Protein AF-A0AB39X9E1-F1 (afdb_monomer)

Foldseek 3Di:
DVVVVVCPVVVVVVVVVCQVQAACVVVQVCVVLDPPQWDWDWDGDHVAKGFIWIWHQDPLRFIATAGRWIKGWDPVCVVVQKTWMKIFGDPPGQKGWIKIWIWGFADQVLFADDDPPGTNRDIWTAWMWIKMKHWPQSCCVRSVPPDVWDKTAMKMKGWPTFTGRRQNPFAQGPWTWIKIKGAQIWTADPNDIDGFGIWMWTWIADPRRWIWIWTQLPTQFSKTKTWTWGTHPSDTDIKIKIWTDGDPNGDPVVNVVSVVQAAADPVRIGIDID

InterPro domains:
  IPR022792 Type II secretion system protein GspN [PF01203] (39-273)

pLDDT: mean 86.11, std 13.16, range [41.84, 98.44]

Organism: NCBI:txid3237706

Solvent-accessible surface area (backbone atoms only — not comparable to full-atom values): 14213 Å² total; per-residue (Å²): 127,71,68,68,70,71,48,62,64,52,55,59,50,50,51,50,49,50,62,76,60,26,51,28,73,60,58,56,71,47,46,84,79,45,64,79,63,45,47,72,47,68,75,50,53,32,65,44,41,34,30,23,34,41,37,34,48,42,97,74,74,22,61,49,68,40,62,63,30,32,39,39,41,45,67,69,38,46,78,72,62,26,49,38,40,38,40,36,35,45,84,89,40,62,46,26,38,40,38,40,41,32,30,32,75,42,57,79,90,62,25,59,83,71,53,102,84,51,84,58,82,33,63,17,35,70,35,34,30,34,40,39,34,36,42,43,44,54,42,38,62,48,50,57,55,96,64,96,61,58,52,41,34,39,33,38,37,39,33,76,38,29,22,26,76,46,63,61,78,40,42,67,21,75,39,37,38,32,36,40,37,36,36,73,22,29,37,53,54,96,92,39,81,42,67,54,51,58,46,56,34,44,35,32,41,43,98,84,19,22,37,33,39,34,32,60,77,78,38,28,42,28,38,31,36,49,32,38,41,39,53,26,93,91,55,69,42,72,41,42,35,37,32,36,34,61,40,96,71,34,45,65,77,57,48,58,54,54,60,75,74,41,69,57,49,100,86,58,32,28,61,50,76,85

Radius of gyration: 23.64 Å; Cα contacts (8 Å, |Δi|>4): 626; chains: 1; bounding box: 61×40×82 Å

Structure (mmCIF, N/CA/C/O backbone):
data_AF-A0AB39X9E1-F1
#
_entry.id   AF-A0AB39X9E1-F1
#
loop_
_atom_site.group_PDB
_atom_site.id
_atom_site.type_symbol
_atom_site.label_atom_id
_atom_site.label_alt_id
_atom_site.label_comp_id
_atom_site.label_asym_id
_atom_site.label_entity_id
_atom_site.label_seq_id
_atom_site.pdbx_PDB_ins_code
_atom_site.Cartn_x
_atom_site.Cartn_y
_atom_site.Cartn_z
_atom_site.occupancy
_atom_site.B_iso_or_equiv
_atom_site.auth_seq_id
_atom_site.auth_comp_id
_atom_site.auth_asym_id
_atom_site.auth_atom_id
_atom_site.pdbx_PDB_model_num
ATOM 1 N N . MET A 1 1 ? 35.383 6.688 -52.758 1.00 53.94 1 MET A N 1
ATOM 2 C CA . MET A 1 1 ? 34.733 7.496 -51.692 1.00 53.94 1 MET A CA 1
ATOM 3 C C . MET A 1 1 ? 33.191 7.487 -51.689 1.00 53.94 1 MET A C 1
ATOM 5 O O . MET A 1 1 ? 32.620 8.126 -50.818 1.00 53.94 1 MET A O 1
ATOM 9 N N . LYS A 1 2 ? 32.477 6.762 -52.575 1.00 53.03 2 LYS A N 1
ATOM 10 C CA . LYS A 1 2 ? 30.992 6.687 -52.537 1.00 53.03 2 LYS A CA 1
ATOM 11 C C . LYS A 1 2 ? 30.427 5.568 -51.640 1.00 53.03 2 LYS A C 1
ATOM 13 O O . LYS A 1 2 ? 29.310 5.696 -51.160 1.00 53.03 2 LYS A O 1
ATOM 18 N N . LEU A 1 3 ? 31.212 4.524 -51.357 1.00 54.59 3 LEU A N 1
ATOM 19 C CA . LEU A 1 3 ? 30.809 3.399 -50.495 1.00 54.59 3 LEU A CA 1
ATOM 20 C C . LEU A 1 3 ? 30.736 3.768 -49.001 1.00 54.59 3 LEU A C 1
ATOM 22 O O . LEU A 1 3 ? 29.847 3.298 -48.306 1.00 54.59 3 LEU A O 1
ATOM 26 N N . PHE A 1 4 ? 31.592 4.681 -48.524 1.00 55.59 4 PHE A N 1
ATOM 27 C CA . PHE A 1 4 ? 31.624 5.086 -47.108 1.00 55.59 4 PHE A CA 1
ATOM 28 C C . PHE A 1 4 ? 30.372 5.881 -46.686 1.00 55.59 4 PHE A C 1
ATOM 30 O O . PHE A 1 4 ? 29.890 5.754 -45.566 1.00 55.59 4 PHE A O 1
ATOM 37 N N . LYS A 1 5 ? 29.780 6.648 -47.614 1.00 59.38 5 LYS A N 1
ATOM 38 C CA . LYS A 1 5 ? 28.546 7.421 -47.383 1.00 59.38 5 LYS A CA 1
ATOM 39 C C . LYS A 1 5 ? 27.292 6.533 -47.336 1.00 59.38 5 LYS A C 1
ATOM 41 O O . LYS A 1 5 ? 26.302 6.913 -46.724 1.00 59.38 5 LYS A O 1
ATOM 46 N N . LEU A 1 6 ? 27.352 5.345 -47.947 1.00 59.41 6 LEU A N 1
ATOM 47 C CA . LEU A 1 6 ? 26.258 4.371 -47.973 1.00 59.41 6 LEU A CA 1
ATOM 48 C C . LEU A 1 6 ? 26.175 3.543 -46.682 1.00 59.41 6 LEU A C 1
ATOM 50 O O . LEU A 1 6 ? 25.196 2.845 -46.495 1.00 59.41 6 LEU A O 1
ATOM 54 N N . TRP A 1 7 ? 27.172 3.582 -45.795 1.00 69.00 7 TRP A N 1
ATOM 55 C CA . TRP A 1 7 ? 27.164 2.801 -44.546 1.00 69.00 7 TRP A CA 1
ATOM 56 C C . TRP A 1 7 ? 26.842 3.641 -43.309 1.00 69.00 7 TRP A C 1
ATOM 58 O O . TRP A 1 7 ? 26.577 3.100 -42.240 1.00 69.00 7 TRP A O 1
ATOM 68 N N . TRP A 1 8 ? 26.798 4.967 -43.443 1.00 78.81 8 TRP A N 1
ATOM 69 C CA . TRP A 1 8 ? 26.619 5.855 -42.296 1.00 78.81 8 TRP A CA 1
ATOM 70 C C . TRP A 1 8 ? 25.209 5.811 -41.690 1.00 78.81 8 TRP A C 1
ATOM 72 O O . TRP A 1 8 ? 25.052 6.137 -40.522 1.00 78.81 8 TRP A O 1
ATOM 82 N N . TRP A 1 9 ? 24.203 5.344 -42.441 1.00 83.88 9 TRP A N 1
ATOM 83 C CA . TRP A 1 9 ? 22.849 5.089 -41.926 1.00 83.88 9 TRP A CA 1
ATOM 84 C C . TRP A 1 9 ? 22.717 3.732 -41.215 1.00 83.88 9 TRP A C 1
ATOM 86 O O . TRP A 1 9 ? 21.797 3.551 -40.422 1.00 83.88 9 TRP A O 1
ATOM 96 N N . LEU A 1 10 ? 23.646 2.792 -41.441 1.00 86.31 10 LEU A N 1
ATOM 97 C CA . LEU A 1 10 ? 23.627 1.487 -40.774 1.00 86.31 10 LEU A CA 1
ATOM 98 C C . LEU A 1 10 ? 23.988 1.604 -39.294 1.00 86.31 10 LEU A C 1
ATOM 100 O O . LEU A 1 10 ? 23.474 0.843 -38.488 1.00 86.31 10 LEU A O 1
ATOM 104 N N . LEU A 1 11 ? 24.834 2.568 -38.925 1.00 87.06 11 LEU A N 1
ATOM 105 C CA . LEU A 1 11 ? 25.222 2.803 -37.536 1.00 87.06 11 LEU A CA 1
ATOM 106 C C . LEU A 1 11 ? 24.058 3.301 -36.652 1.00 87.06 11 LEU A C 1
ATOM 108 O O . LEU A 1 11 ? 23.799 2.661 -35.635 1.00 87.06 11 LEU A O 1
ATOM 112 N N . PRO A 1 12 ? 23.304 4.364 -37.004 1.00 86.19 12 PRO A N 1
ATOM 113 C CA . PRO A 1 12 ? 22.126 4.757 -36.235 1.00 86.19 12 PRO A CA 1
ATOM 114 C C . PRO A 1 12 ? 21.037 3.682 -36.279 1.00 86.19 12 PRO A C 1
ATOM 116 O O . PRO A 1 12 ? 20.407 3.436 -35.258 1.00 86.19 12 PRO A O 1
ATOM 119 N N . LEU A 1 13 ? 20.856 2.980 -37.405 1.00 88.44 13 LEU A N 1
ATOM 120 C CA . LEU A 1 13 ? 19.927 1.849 -37.471 1.00 88.44 13 LEU A CA 1
ATOM 121 C C . LEU A 1 13 ? 20.329 0.723 -36.508 1.00 88.44 13 LEU A C 1
ATOM 123 O O . LEU A 1 13 ? 19.484 0.199 -35.789 1.00 88.44 13 LEU A O 1
ATOM 127 N N . TYR A 1 14 ? 21.614 0.374 -36.463 1.00 87.88 14 TYR A N 1
ATOM 128 C CA . TYR A 1 14 ? 22.149 -0.622 -35.540 1.00 87.88 14 TYR A CA 1
ATOM 129 C C . TYR A 1 14 ? 21.947 -0.202 -34.083 1.00 87.88 14 TYR A C 1
ATOM 131 O O . TYR A 1 14 ? 21.507 -1.018 -33.281 1.00 87.88 14 TYR A O 1
ATOM 139 N N . LEU A 1 15 ? 22.200 1.066 -33.741 1.00 86.50 15 LEU A N 1
ATOM 140 C CA . LEU A 1 15 ? 21.963 1.590 -32.393 1.00 86.50 15 LEU A CA 1
ATOM 141 C C . LEU A 1 15 ? 20.478 1.566 -32.017 1.00 86.50 15 LEU A C 1
ATOM 143 O O . LEU A 1 15 ? 20.147 1.182 -30.899 1.00 86.50 15 LEU A O 1
ATOM 147 N N . ILE A 1 16 ? 19.586 1.918 -32.947 1.00 85.44 16 ILE A N 1
ATOM 148 C CA . ILE A 1 16 ? 18.135 1.840 -32.739 1.00 85.44 16 ILE A CA 1
ATOM 149 C C . ILE A 1 16 ? 17.713 0.394 -32.490 1.00 85.44 16 ILE A C 1
ATOM 151 O O . ILE A 1 16 ? 16.972 0.141 -31.546 1.00 85.44 16 ILE A O 1
ATOM 155 N N . ILE A 1 17 ? 18.196 -0.558 -33.294 1.00 85.62 17 ILE A N 1
ATOM 156 C CA . ILE A 1 17 ? 17.888 -1.981 -33.110 1.00 85.62 17 ILE A CA 1
ATOM 157 C C . ILE A 1 17 ? 18.434 -2.465 -31.769 1.00 85.62 17 ILE A C 1
ATOM 159 O O . ILE A 1 17 ? 17.690 -3.066 -31.007 1.00 85.62 17 ILE A O 1
ATOM 163 N N . LEU A 1 18 ? 19.691 -2.155 -31.447 1.00 85.94 18 LEU A N 1
ATOM 164 C CA . LEU A 1 18 ? 20.328 -2.551 -30.192 1.00 85.94 18 LEU A CA 1
ATOM 165 C C . LEU A 1 18 ? 19.564 -2.022 -28.977 1.00 85.94 18 LEU A C 1
ATOM 167 O O . LEU A 1 18 ? 19.363 -2.766 -28.020 1.00 85.94 18 LEU A O 1
ATOM 171 N N . LEU A 1 19 ? 19.113 -0.767 -29.028 1.00 84.38 19 LEU A N 1
ATOM 172 C CA . LEU A 1 19 ? 18.311 -0.160 -27.973 1.00 84.38 19 LEU A CA 1
ATOM 173 C C . LEU A 1 19 ? 16.912 -0.789 -27.916 1.00 84.38 19 LEU A C 1
ATOM 175 O O . LEU A 1 19 ? 16.459 -1.178 -26.845 1.00 84.38 19 LEU A O 1
ATOM 179 N N . ALA A 1 20 ? 16.245 -0.973 -29.057 1.00 82.50 20 ALA A N 1
ATOM 180 C CA . ALA A 1 20 ? 14.917 -1.585 -29.139 1.00 82.50 20 ALA A CA 1
ATOM 181 C C . ALA A 1 20 ? 14.905 -3.051 -28.672 1.00 82.50 20 ALA A C 1
ATOM 183 O O . ALA A 1 20 ? 13.931 -3.506 -28.074 1.00 82.50 20 ALA A O 1
ATOM 184 N N . THR A 1 21 ? 15.996 -3.785 -28.892 1.00 82.50 21 THR A N 1
ATOM 185 C CA . THR A 1 21 ? 16.172 -5.177 -28.456 1.00 82.50 21 THR A CA 1
ATOM 186 C C . THR A 1 21 ? 17.075 -5.297 -27.233 1.00 82.50 21 THR A C 1
ATOM 188 O O . THR A 1 21 ? 17.627 -6.373 -26.994 1.00 82.50 21 THR A O 1
ATOM 191 N N . ALA A 1 22 ? 17.264 -4.212 -26.475 1.00 84.44 22 ALA A N 1
ATOM 192 C CA . ALA A 1 22 ? 18.088 -4.228 -25.274 1.00 84.44 22 ALA A CA 1
ATOM 193 C C . ALA A 1 22 ? 17.621 -5.383 -24.366 1.00 84.44 22 ALA A C 1
ATOM 195 O O . ALA A 1 22 ? 16.425 -5.470 -24.083 1.00 84.44 22 ALA A O 1
ATOM 196 N N . PRO A 1 23 ? 18.490 -6.327 -23.962 1.00 84.88 23 P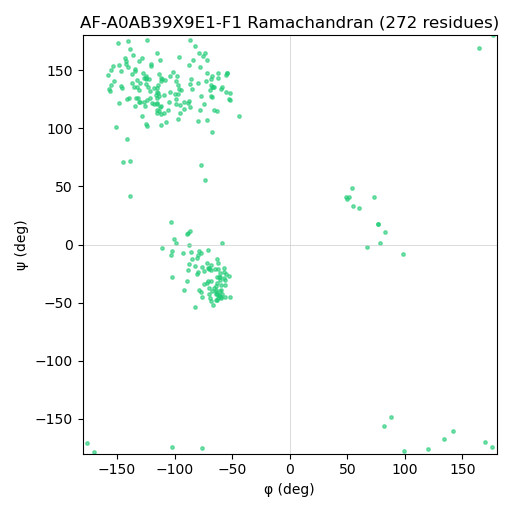RO A N 1
ATOM 197 C CA . PRO A 1 23 ? 18.045 -7.499 -23.206 1.00 84.88 23 PRO A CA 1
ATOM 198 C C . PRO A 1 23 ? 17.650 -7.143 -21.765 1.00 84.88 23 PRO A C 1
ATOM 200 O O . PRO A 1 23 ? 18.306 -6.308 -21.144 1.00 84.88 23 PRO A O 1
ATOM 203 N N . ALA A 1 24 ? 16.668 -7.849 -21.185 1.00 82.62 24 ALA A N 1
ATOM 204 C CA . ALA A 1 24 ? 16.202 -7.615 -19.806 1.00 82.62 24 ALA A CA 1
ATOM 205 C C . ALA A 1 24 ? 17.314 -7.689 -18.747 1.00 82.62 24 ALA A C 1
ATOM 207 O O . ALA A 1 24 ? 17.223 -7.046 -17.709 1.00 82.62 24 ALA A O 1
ATOM 208 N N . ARG A 1 25 ? 18.399 -8.430 -19.018 1.00 80.12 25 ARG A N 1
ATOM 209 C CA . ARG A 1 25 ? 19.565 -8.530 -18.122 1.00 80.12 25 ARG A CA 1
ATOM 210 C C . ARG A 1 25 ? 20.200 -7.177 -17.795 1.00 80.12 25 ARG A C 1
ATOM 212 O O . ARG A 1 25 ? 20.926 -7.082 -16.824 1.00 80.12 25 ARG A O 1
ATOM 219 N N . TRP A 1 26 ? 19.970 -6.140 -18.599 1.00 81.12 26 TRP A N 1
ATOM 220 C CA . TRP A 1 26 ? 20.482 -4.803 -18.295 1.00 81.12 26 TRP A CA 1
ATOM 221 C C . TRP A 1 26 ? 19.777 -4.166 -17.092 1.00 81.12 26 TRP A C 1
ATOM 223 O O . TRP A 1 26 ? 20.373 -3.312 -16.447 1.00 81.12 26 TRP A O 1
ATOM 233 N N . LEU A 1 27 ? 18.579 -4.632 -16.718 1.00 78.19 27 LEU A N 1
ATOM 234 C CA . LEU A 1 27 ? 17.908 -4.205 -15.487 1.00 78.19 27 LEU A CA 1
ATOM 235 C C . LEU A 1 27 ? 18.704 -4.557 -14.229 1.00 78.19 27 LEU A C 1
ATOM 237 O O . LEU A 1 27 ? 18.611 -3.834 -13.246 1.00 78.19 27 LEU A O 1
ATOM 241 N N . SER A 1 28 ? 19.528 -5.612 -14.247 1.00 71.62 28 SER A N 1
ATOM 242 C CA . SER A 1 28 ? 20.335 -5.963 -13.072 1.00 71.62 28 SER A CA 1
ATOM 243 C C . SER A 1 28 ? 21.431 -4.937 -12.774 1.00 71.62 28 SER A C 1
ATOM 245 O O . SER A 1 28 ? 21.946 -4.922 -11.664 1.00 71.62 28 SER A O 1
ATOM 247 N N . LEU A 1 29 ? 21.790 -4.076 -13.736 1.00 71.06 29 LEU A N 1
ATOM 248 C CA . LEU A 1 29 ? 22.698 -2.947 -13.498 1.00 71.06 29 LEU A CA 1
ATOM 249 C C . LEU A 1 29 ? 22.056 -1.885 -12.597 1.00 71.06 29 LEU A C 1
ATOM 251 O O . LEU A 1 29 ? 22.767 -1.119 -11.961 1.00 71.06 29 LEU A O 1
ATOM 255 N N . ALA A 1 30 ? 20.723 -1.848 -12.525 1.00 69.12 30 ALA A N 1
ATOM 256 C CA . ALA A 1 30 ? 20.009 -0.964 -11.617 1.00 69.12 30 ALA A CA 1
ATOM 257 C C . ALA A 1 30 ? 19.974 -1.497 -10.176 1.00 69.12 30 ALA A C 1
ATOM 259 O O . ALA A 1 30 ? 19.513 -0.768 -9.306 1.00 69.12 30 ALA A O 1
ATOM 260 N N . ASN A 1 31 ? 20.464 -2.716 -9.896 1.00 70.75 31 ASN A N 1
ATOM 261 C CA . ASN A 1 31 ? 20.439 -3.292 -8.544 1.00 70.75 31 ASN A CA 1
ATOM 262 C C . ASN A 1 31 ? 21.131 -2.396 -7.508 1.00 70.75 31 ASN A C 1
ATOM 264 O O . ASN A 1 31 ? 20.651 -2.304 -6.384 1.00 70.75 31 ASN A O 1
ATOM 268 N N . ASP A 1 32 ? 22.203 -1.701 -7.896 1.00 65.56 32 ASP A N 1
ATOM 269 C CA . ASP A 1 32 ? 22.930 -0.786 -7.007 1.00 65.56 32 ASP A CA 1
ATOM 270 C C . ASP A 1 32 ? 22.125 0.484 -6.670 1.00 65.56 32 ASP A C 1
ATOM 272 O O . ASP A 1 32 ? 22.391 1.136 -5.664 1.00 65.56 32 ASP A O 1
ATOM 276 N N . ALA A 1 33 ? 21.129 0.827 -7.494 1.00 65.00 33 ALA A N 1
ATOM 277 C CA . ALA A 1 33 ? 20.211 1.943 -7.274 1.00 65.00 33 ALA A CA 1
ATOM 278 C C . ALA A 1 33 ? 18.923 1.527 -6.539 1.00 65.00 33 ALA A C 1
ATOM 280 O O . ALA A 1 33 ? 18.113 2.384 -6.181 1.00 65.00 33 ALA A O 1
ATOM 281 N N . LEU A 1 34 ? 18.703 0.226 -6.327 1.00 70.69 34 LEU A N 1
ATOM 282 C CA . LEU A 1 34 ? 17.558 -0.259 -5.568 1.00 70.69 34 LEU A CA 1
ATOM 283 C C . LEU A 1 34 ? 17.852 -0.239 -4.057 1.00 70.69 34 LEU A C 1
ATOM 285 O O . LEU A 1 34 ? 19.013 -0.275 -3.641 1.00 70.69 34 LEU A O 1
ATOM 289 N N . PRO A 1 35 ? 16.814 -0.225 -3.199 1.00 66.94 35 PRO A N 1
ATOM 290 C CA . PRO A 1 35 ? 17.008 -0.315 -1.758 1.00 66.94 35 PRO A CA 1
ATOM 291 C C . PRO A 1 35 ? 17.815 -1.558 -1.361 1.00 66.94 35 PRO A C 1
ATOM 293 O O . PRO A 1 35 ? 17.681 -2.631 -1.960 1.00 66.94 35 PRO A O 1
ATOM 296 N N . ALA A 1 36 ? 18.632 -1.423 -0.315 1.00 66.62 36 ALA A N 1
ATOM 297 C CA . ALA A 1 36 ? 19.460 -2.513 0.190 1.00 66.62 36 ALA A CA 1
ATOM 298 C C . ALA A 1 36 ? 18.606 -3.752 0.520 1.00 66.62 36 ALA A C 1
ATOM 300 O O . ALA A 1 36 ? 17.588 -3.651 1.204 1.00 66.62 36 ALA A O 1
ATOM 301 N N . GLY A 1 37 ? 19.032 -4.923 0.041 1.00 70.69 37 GLY A N 1
ATOM 302 C CA . GLY A 1 37 ? 18.307 -6.184 0.234 1.00 70.69 37 GLY A CA 1
ATOM 303 C C . GLY A 1 37 ? 17.168 -6.419 -0.761 1.00 70.69 37 GLY A C 1
ATOM 304 O O . GLY A 1 37 ? 16.373 -7.339 -0.566 1.00 70.69 37 GLY A O 1
ATOM 305 N N . THR A 1 38 ? 17.072 -5.608 -1.818 1.00 78.56 38 THR A N 1
ATOM 306 C CA . THR A 1 38 ? 16.234 -5.920 -2.976 1.00 78.56 38 THR A CA 1
ATOM 307 C C . THR A 1 38 ? 17.050 -6.606 -4.070 1.00 78.56 38 THR A C 1
ATOM 309 O O . THR A 1 38 ? 18.157 -6.197 -4.417 1.00 78.56 38 THR A O 1
ATOM 312 N N . HIS A 1 39 ? 16.504 -7.690 -4.603 1.00 81.69 39 HIS A N 1
ATOM 313 C CA . HIS A 1 39 ? 17.098 -8.479 -5.665 1.00 81.69 39 HIS A CA 1
ATOM 314 C C . HIS A 1 39 ? 16.054 -8.705 -6.749 1.00 81.69 39 HIS A C 1
ATOM 316 O O . HIS A 1 39 ? 14.985 -9.268 -6.501 1.00 81.69 39 HIS A O 1
ATOM 322 N N . ILE A 1 40 ? 16.387 -8.280 -7.965 1.00 82.31 40 ILE A N 1
ATOM 323 C CA . ILE A 1 40 ? 15.577 -8.530 -9.151 1.00 82.31 40 ILE A CA 1
ATOM 324 C C . ILE A 1 40 ? 16.261 -9.611 -9.975 1.00 82.31 40 ILE A C 1
ATOM 326 O O . ILE A 1 40 ? 17.407 -9.457 -10.400 1.00 82.31 40 ILE A O 1
ATOM 330 N N . THR A 1 41 ? 15.537 -10.699 -10.231 1.00 83.25 41 THR A N 1
ATOM 331 C CA . THR A 1 41 ? 15.982 -11.745 -11.156 1.00 83.25 41 THR A CA 1
ATOM 332 C C . THR A 1 41 ? 15.079 -11.723 -12.387 1.00 83.25 41 THR A C 1
ATOM 334 O O . THR A 1 41 ? 13.936 -12.186 -12.304 1.00 83.25 41 THR A O 1
ATOM 337 N N . PRO A 1 42 ? 15.534 -11.166 -13.528 1.00 74.94 42 PRO A N 1
ATOM 338 C CA . PRO A 1 42 ? 14.745 -11.174 -14.750 1.00 74.94 42 PRO A CA 1
ATOM 339 C C . PRO A 1 42 ? 14.619 -12.613 -15.250 1.00 74.94 42 PRO A C 1
ATOM 341 O O . PRO A 1 42 ? 15.619 -13.306 -15.431 1.00 74.94 42 PRO A O 1
ATOM 344 N N . LEU A 1 43 ? 13.387 -13.056 -15.483 1.00 72.56 43 LEU A N 1
ATOM 345 C CA . LEU A 1 43 ? 13.117 -14.386 -16.011 1.00 72.56 43 LEU A CA 1
ATOM 346 C C . LEU A 1 43 ? 13.280 -14.373 -17.528 1.00 72.56 43 LEU A C 1
ATOM 348 O O . LEU A 1 43 ? 14.021 -15.185 -18.080 1.00 72.56 43 LEU A O 1
ATOM 352 N N . GLN A 1 44 ? 12.576 -13.458 -18.207 1.00 86.19 44 GLN A N 1
ATOM 353 C CA . GLN A 1 44 ? 12.488 -13.393 -19.670 1.00 86.19 44 GLN A CA 1
ATOM 354 C C . GLN A 1 44 ? 12.096 -11.978 -20.139 1.00 86.19 44 GLN A C 1
ATOM 356 O O . GLN A 1 44 ? 11.304 -11.308 -19.478 1.00 86.19 44 GLN A O 1
ATOM 361 N N . GLY A 1 45 ? 12.602 -11.531 -21.298 1.00 88.38 45 GLY A N 1
ATOM 362 C CA . GLY A 1 45 ? 12.163 -10.286 -21.954 1.00 88.38 45 GLY A CA 1
ATOM 363 C C . GLY A 1 45 ? 13.278 -9.359 -22.460 1.00 88.38 45 GLY A C 1
ATOM 364 O O . GLY A 1 45 ? 14.453 -9.731 -22.536 1.00 88.38 45 GLY A O 1
ATOM 365 N N . THR A 1 46 ? 12.890 -8.133 -22.813 1.00 90.81 46 THR A N 1
ATOM 366 C CA . THR A 1 46 ? 13.777 -7.012 -23.196 1.00 90.81 46 THR A CA 1
ATOM 367 C C . THR A 1 46 ? 13.913 -6.017 -22.041 1.00 90.81 46 THR A C 1
ATOM 369 O O . THR A 1 46 ? 13.407 -6.295 -20.974 1.00 90.81 46 THR A O 1
ATOM 372 N N . LEU A 1 47 ? 14.577 -4.872 -22.219 1.00 88.06 47 LEU A N 1
ATOM 373 C CA . LEU A 1 47 ? 14.608 -3.723 -21.297 1.00 88.06 47 LEU A CA 1
ATOM 374 C C . LEU A 1 47 ? 13.325 -2.874 -21.355 1.00 88.06 47 LEU A C 1
ATOM 376 O O . LEU A 1 47 ? 13.088 -2.064 -20.471 1.00 88.06 47 LEU A O 1
ATOM 380 N N . TRP A 1 48 ? 12.424 -3.158 -22.305 1.00 91.69 48 TRP A N 1
ATOM 381 C CA . TRP A 1 48 ? 11.112 -2.501 -22.421 1.00 91.69 48 TRP A CA 1
ATOM 382 C C . TRP A 1 48 ? 9.925 -3.313 -21.911 1.00 91.69 48 TRP A C 1
ATOM 384 O O . TRP A 1 48 ? 8.915 -2.735 -21.530 1.00 91.69 48 TRP A O 1
ATOM 394 N N . ARG A 1 49 ? 10.006 -4.645 -21.945 1.00 93.62 49 ARG A N 1
ATOM 395 C CA . ARG A 1 49 ? 8.948 -5.528 -21.449 1.00 93.62 49 ARG A CA 1
ATOM 396 C C . ARG A 1 49 ? 9.501 -6.885 -21.056 1.00 93.62 49 ARG A C 1
ATOM 398 O O . ARG A 1 49 ? 10.276 -7.478 -21.813 1.00 93.62 49 ARG A O 1
ATOM 405 N N . GLY A 1 50 ? 9.047 -7.420 -19.934 1.00 93.50 50 GLY A N 1
ATOM 406 C CA . GLY A 1 50 ? 9.481 -8.732 -19.472 1.00 93.50 50 GLY A CA 1
ATOM 407 C C . GLY A 1 50 ? 8.769 -9.196 -18.215 1.00 93.50 50 GLY A C 1
ATOM 408 O O . GLY A 1 50 ? 7.807 -8.581 -17.767 1.00 93.50 50 GLY A O 1
ATOM 409 N N . THR A 1 51 ? 9.262 -10.297 -17.659 1.00 94.06 51 THR A N 1
ATOM 410 C CA . THR A 1 51 ? 8.829 -10.852 -16.374 1.00 94.06 51 THR A CA 1
ATOM 411 C C . THR A 1 51 ? 10.027 -11.017 -15.448 1.00 94.06 51 THR A C 1
ATOM 413 O O . THR A 1 51 ? 11.140 -11.314 -15.898 1.00 94.06 51 THR A O 1
ATOM 416 N N . MET A 1 52 ? 9.819 -10.801 -14.153 1.00 92.62 52 MET A N 1
ATOM 417 C CA . MET A 1 52 ? 10.863 -10.891 -13.135 1.00 92.62 52 MET A CA 1
ATOM 418 C C . MET A 1 52 ? 10.339 -11.494 -11.835 1.00 92.62 52 MET A C 1
ATOM 420 O O . MET A 1 52 ? 9.155 -11.385 -11.524 1.00 92.62 52 MET A O 1
ATOM 424 N N . ASN A 1 53 ? 11.251 -12.074 -11.060 1.00 91.69 53 ASN A N 1
ATOM 425 C CA . ASN A 1 53 ? 11.020 -12.332 -9.646 1.00 91.69 53 ASN A CA 1
ATOM 426 C C . ASN A 1 53 ? 11.649 -11.197 -8.842 1.00 91.69 53 ASN A C 1
ATOM 428 O O . ASN A 1 53 ? 12.812 -10.842 -9.065 1.00 91.69 53 ASN A O 1
ATOM 432 N N . LEU A 1 54 ? 10.865 -10.632 -7.931 1.00 88.81 54 LEU A N 1
ATOM 433 C CA . LEU A 1 54 ? 11.268 -9.552 -7.049 1.00 88.81 54 LEU A CA 1
ATOM 434 C C . LEU A 1 54 ? 11.324 -10.088 -5.627 1.00 88.81 54 LEU A C 1
ATOM 436 O O . LEU A 1 54 ? 10.311 -10.496 -5.065 1.00 88.81 54 LEU A O 1
ATOM 440 N N . GLN A 1 55 ? 12.511 -10.032 -5.039 1.00 89.19 55 GLN A N 1
ATOM 441 C CA . GLN A 1 55 ? 12.701 -10.280 -3.622 1.00 89.19 55 GLN A CA 1
ATOM 442 C C . GLN A 1 55 ? 13.143 -8.981 -2.959 1.00 89.19 55 GLN A C 1
ATOM 444 O O . GLN A 1 55 ? 14.098 -8.359 -3.409 1.00 89.19 55 GLN A O 1
ATOM 449 N N . ALA A 1 56 ? 12.462 -8.560 -1.901 1.00 86.62 56 ALA A N 1
ATOM 450 C CA . ALA A 1 56 ? 12.788 -7.349 -1.163 1.00 86.62 56 ALA A CA 1
ATOM 451 C C . ALA A 1 56 ? 12.835 -7.630 0.335 1.00 86.62 56 ALA A C 1
ATOM 453 O O . ALA A 1 56 ? 11.933 -8.258 0.891 1.00 86.62 56 ALA A O 1
ATOM 454 N N . GLN A 1 57 ? 13.881 -7.150 1.001 1.00 84.50 57 GLN A N 1
ATOM 455 C CA . GLN A 1 57 ? 13.943 -7.129 2.453 1.00 84.50 57 GLN A CA 1
ATOM 456 C C . GLN A 1 57 ? 13.314 -5.836 2.972 1.00 84.50 57 GLN A C 1
ATOM 458 O O . GLN A 1 57 ? 13.716 -4.734 2.606 1.00 84.50 57 GLN A O 1
ATOM 463 N N . LEU A 1 58 ? 12.291 -5.978 3.806 1.00 79.25 58 LEU A N 1
ATOM 464 C CA . LEU A 1 58 ? 11.543 -4.857 4.354 1.00 79.25 58 LEU A CA 1
ATOM 465 C C . LEU A 1 58 ? 12.200 -4.343 5.643 1.00 79.25 58 LEU A C 1
ATOM 467 O O . LEU A 1 58 ? 12.811 -5.130 6.372 1.00 79.25 58 LEU A O 1
ATOM 471 N N . PRO A 1 59 ? 12.001 -3.060 6.002 1.00 71.56 59 PRO A N 1
ATOM 472 C CA . PRO A 1 59 ? 12.466 -2.509 7.278 1.00 71.56 59 PRO A CA 1
ATOM 473 C C . PRO A 1 59 ? 11.924 -3.250 8.511 1.00 71.56 59 PRO A C 1
ATOM 475 O O . PRO A 1 59 ? 12.557 -3.242 9.562 1.00 71.56 59 PRO A O 1
ATOM 478 N N . THR A 1 60 ? 10.783 -3.938 8.385 1.00 71.19 60 THR A N 1
ATOM 479 C CA . THR A 1 60 ? 10.211 -4.799 9.437 1.00 71.19 60 THR A CA 1
ATOM 480 C C . THR A 1 60 ? 11.003 -6.098 9.661 1.00 71.19 60 THR A C 1
ATOM 482 O O . THR A 1 60 ? 10.665 -6.888 10.541 1.00 71.19 60 THR A O 1
ATOM 485 N N . GLY A 1 61 ? 12.040 -6.368 8.858 1.00 77.88 61 GLY A N 1
ATOM 486 C CA . GLY A 1 61 ? 12.783 -7.632 8.845 1.00 77.88 61 GLY A CA 1
ATOM 487 C C . GLY A 1 61 ? 12.070 -8.762 8.090 1.00 77.88 61 GLY A C 1
ATOM 488 O O . GLY A 1 61 ? 12.576 -9.885 8.031 1.00 77.88 61 GLY A O 1
ATOM 489 N N . ALA A 1 62 ? 10.900 -8.483 7.514 1.00 83.75 62 ALA A N 1
ATOM 490 C CA . ALA A 1 62 ? 10.202 -9.373 6.597 1.00 83.75 62 ALA A CA 1
ATOM 491 C C . ALA A 1 62 ? 10.901 -9.457 5.230 1.00 83.75 62 ALA A C 1
ATOM 493 O O . ALA A 1 62 ? 11.641 -8.556 4.836 1.00 83.75 62 ALA A O 1
ATOM 494 N N . SER A 1 63 ? 10.634 -10.534 4.489 1.00 86.19 63 SER A N 1
ATOM 495 C CA . SER A 1 63 ? 11.012 -10.648 3.079 1.00 86.19 63 SER A CA 1
ATOM 496 C C . SER A 1 63 ? 9.746 -10.726 2.239 1.00 86.19 63 SER A C 1
ATOM 498 O O . SER A 1 63 ? 8.919 -11.618 2.429 1.00 86.19 63 SER A O 1
ATOM 500 N N . LEU A 1 64 ? 9.601 -9.772 1.327 1.00 89.62 64 LEU A N 1
ATOM 501 C CA . LEU A 1 64 ? 8.587 -9.781 0.290 1.00 89.62 64 LEU A CA 1
ATOM 502 C C . LEU A 1 64 ? 9.149 -10.547 -0.907 1.00 89.62 64 LEU A C 1
ATOM 504 O O . LEU A 1 64 ? 10.208 -10.191 -1.419 1.00 89.62 64 LEU A O 1
ATOM 508 N N . ASN A 1 65 ? 8.446 -11.589 -1.337 1.00 91.62 65 ASN A N 1
ATOM 509 C CA . ASN A 1 65 ? 8.755 -12.317 -2.563 1.00 91.62 65 ASN A CA 1
ATOM 510 C C . ASN A 1 65 ? 7.550 -12.219 -3.495 1.00 91.62 65 ASN A C 1
ATOM 512 O O . ASN A 1 65 ? 6.449 -12.608 -3.099 1.00 91.62 65 ASN A O 1
ATOM 516 N N . LEU A 1 66 ? 7.774 -11.682 -4.691 1.00 93.19 66 LEU A N 1
ATOM 517 C CA . LEU A 1 66 ? 6.800 -11.603 -5.767 1.00 93.19 66 LEU A CA 1
ATOM 518 C C . LEU A 1 66 ? 7.353 -12.331 -6.988 1.00 93.19 66 LEU A C 1
ATOM 520 O O . LEU A 1 66 ? 8.443 -12.027 -7.477 1.00 93.19 66 LEU A O 1
ATOM 524 N N . GLU A 1 67 ? 6.583 -13.274 -7.499 1.00 94.00 67 GLU A N 1
ATOM 525 C CA . GLU A 1 67 ? 6.947 -14.110 -8.628 1.00 94.00 67 GLU A CA 1
ATOM 526 C C . GLU A 1 67 ? 6.225 -13.667 -9.896 1.00 94.00 67 GLU A C 1
ATOM 528 O O . GLU A 1 67 ? 5.063 -13.254 -9.868 1.00 94.00 67 GLU A O 1
ATOM 533 N N . GLN A 1 68 ? 6.929 -13.792 -11.025 1.00 94.44 68 GLN A N 1
ATOM 534 C CA . GLN A 1 68 ? 6.397 -13.534 -12.366 1.00 94.44 68 GLN A CA 1
ATOM 535 C C . GLN A 1 68 ? 5.784 -12.134 -12.530 1.00 94.44 68 GLN A C 1
ATOM 537 O O . GLN A 1 68 ? 4.852 -11.942 -13.310 1.00 94.44 68 GLN A O 1
ATOM 542 N N . VAL A 1 69 ? 6.339 -11.139 -11.836 1.00 95.06 69 VAL A N 1
ATOM 543 C CA . VAL A 1 69 ? 5.940 -9.739 -11.981 1.00 95.06 69 VAL A CA 1
ATOM 544 C C . VAL A 1 69 ? 6.254 -9.302 -13.404 1.00 95.06 69 VAL A C 1
ATOM 546 O O . VAL A 1 69 ? 7.417 -9.274 -13.820 1.00 95.06 69 VAL A O 1
ATOM 549 N N . ALA A 1 70 ? 5.215 -8.985 -14.166 1.00 95.94 70 ALA A N 1
ATOM 550 C CA . ALA A 1 70 ? 5.359 -8.426 -15.493 1.00 95.94 70 ALA A CA 1
ATOM 551 C C . ALA A 1 70 ? 5.657 -6.935 -15.370 1.00 95.94 70 ALA A C 1
ATOM 553 O O . ALA A 1 70 ? 5.065 -6.238 -14.548 1.00 95.94 70 ALA A O 1
ATOM 554 N N . TRP A 1 71 ? 6.565 -6.435 -16.195 1.00 94.88 71 TRP A N 1
ATOM 555 C CA . TRP A 1 71 ? 6.865 -5.014 -16.229 1.00 94.88 71 TRP A CA 1
ATOM 556 C C . TRP A 1 71 ? 6.928 -4.512 -17.666 1.00 94.88 71 TRP A C 1
ATOM 558 O O . TRP A 1 71 ? 7.257 -5.255 -18.599 1.00 94.88 71 TRP A O 1
ATOM 568 N N . GLN A 1 72 ? 6.600 -3.237 -17.830 1.00 95.75 72 GLN A N 1
ATOM 569 C CA . GLN A 1 72 ? 6.645 -2.530 -19.095 1.00 95.75 72 GLN A CA 1
ATOM 570 C C . GLN A 1 72 ? 7.197 -1.125 -18.872 1.00 95.75 72 GLN A C 1
ATOM 572 O O . GLN A 1 72 ? 6.699 -0.372 -18.042 1.00 95.75 72 GLN A O 1
ATOM 577 N N . LEU A 1 73 ? 8.235 -0.780 -19.623 1.00 93.62 73 LEU A N 1
ATOM 578 C CA . LEU A 1 73 ? 8.932 0.494 -19.553 1.00 93.62 73 LEU A CA 1
ATOM 579 C C . LEU A 1 73 ? 8.724 1.255 -20.858 1.00 93.62 73 LEU A C 1
ATOM 581 O O . LEU A 1 73 ? 8.946 0.706 -21.940 1.00 93.62 73 LEU A O 1
ATOM 585 N N . SER A 1 74 ? 8.322 2.521 -20.765 1.00 94.62 74 SER A N 1
ATOM 586 C CA . SER A 1 74 ? 8.102 3.366 -21.940 1.00 94.62 74 SER A CA 1
ATOM 587 C C . SER A 1 74 ? 9.430 3.883 -22.521 1.00 94.62 74 SER A C 1
ATOM 589 O O . SER A 1 74 ? 10.108 4.692 -21.877 1.00 94.62 74 SER A O 1
ATOM 591 N N . PRO A 1 75 ? 9.809 3.500 -23.760 1.00 90.81 75 PRO A N 1
ATOM 592 C CA . PRO A 1 75 ? 11.042 3.988 -24.378 1.00 90.81 75 PRO A CA 1
ATOM 593 C C . PRO A 1 75 ? 11.004 5.489 -24.654 1.00 90.81 75 PRO A C 1
ATOM 595 O O . PRO A 1 75 ? 12.001 6.188 -24.490 1.00 90.81 75 PRO A O 1
ATOM 598 N N . LEU A 1 76 ? 9.837 5.994 -25.063 1.00 90.12 76 LEU A N 1
ATOM 599 C CA . LEU A 1 76 ? 9.666 7.404 -25.387 1.00 90.12 76 LEU A CA 1
ATOM 600 C C . LEU A 1 76 ? 9.722 8.281 -24.134 1.00 90.12 76 LEU A C 1
ATOM 602 O 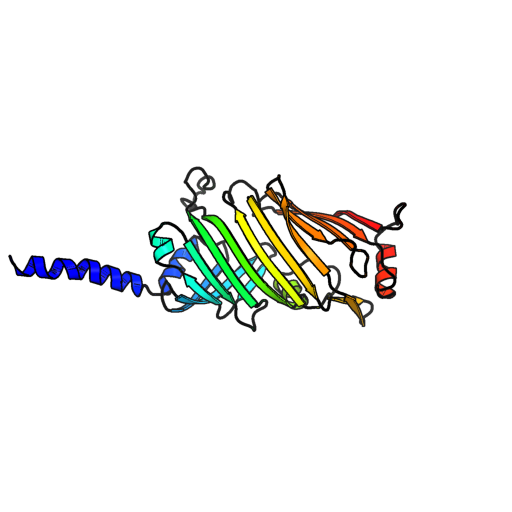O . LEU A 1 76 ? 10.297 9.363 -24.189 1.00 90.12 76 LEU A O 1
ATOM 606 N N . ALA A 1 77 ? 9.176 7.810 -23.007 1.00 90.94 77 ALA A N 1
ATOM 607 C CA . ALA A 1 77 ? 9.301 8.524 -21.740 1.00 90.94 77 ALA A CA 1
ATOM 608 C C . ALA A 1 77 ? 10.777 8.681 -21.352 1.00 90.94 77 ALA A C 1
ATOM 610 O O . ALA A 1 77 ? 11.202 9.793 -21.043 1.00 90.94 77 ALA A O 1
ATOM 611 N N . LEU A 1 78 ? 11.574 7.611 -21.474 1.00 88.31 78 LEU A N 1
ATOM 612 C CA . LEU A 1 78 ? 13.003 7.652 -21.152 1.00 88.31 78 LEU A CA 1
ATOM 613 C C . LEU A 1 78 ? 13.790 8.592 -22.066 1.00 88.31 78 LEU A C 1
ATOM 615 O O . LEU A 1 78 ? 14.642 9.334 -21.583 1.00 88.31 78 LEU A O 1
ATOM 619 N N . LEU A 1 79 ? 13.470 8.626 -23.364 1.00 88.00 79 LEU A N 1
ATOM 620 C CA . LEU A 1 79 ? 14.048 9.602 -24.297 1.00 88.00 79 LEU A CA 1
ATOM 621 C C . LEU A 1 79 ? 13.726 11.054 -23.911 1.00 88.00 79 LEU A C 1
ATOM 623 O O . LEU A 1 79 ? 14.505 11.953 -24.213 1.00 88.00 79 LEU A O 1
ATOM 627 N N . LEU A 1 80 ? 12.599 11.281 -23.233 1.00 90.94 80 LEU A N 1
ATOM 628 C CA . LEU A 1 80 ? 12.185 12.577 -22.691 1.00 90.94 80 LEU A CA 1
ATOM 629 C C . LEU A 1 80 ? 12.693 12.821 -21.256 1.00 90.94 80 LEU A C 1
ATOM 631 O O . LEU A 1 80 ? 12.263 13.782 -20.620 1.00 90.94 80 LEU A O 1
ATOM 635 N N . GLY A 1 81 ? 13.574 11.963 -20.731 1.00 89.19 81 GLY A N 1
ATOM 636 C CA . GLY A 1 81 ? 14.133 12.083 -19.380 1.00 89.19 81 GLY A CA 1
ATOM 637 C C . GLY A 1 81 ? 13.184 11.656 -18.255 1.00 89.19 81 GLY A C 1
ATOM 638 O O . GLY A 1 81 ? 13.404 12.021 -17.104 1.00 89.19 81 GLY A O 1
ATOM 639 N N . LYS A 1 82 ? 12.123 10.901 -18.567 1.00 91.44 82 LYS A N 1
ATOM 640 C CA . LYS A 1 82 ? 11.151 10.380 -17.596 1.00 91.44 82 LYS A CA 1
ATOM 641 C C . LYS A 1 82 ? 11.214 8.858 -17.527 1.00 91.44 82 LYS A C 1
ATOM 643 O O . LYS A 1 82 ? 11.243 8.177 -18.544 1.00 91.44 82 LYS A O 1
ATOM 648 N N . LEU A 1 83 ? 11.162 8.309 -16.327 1.00 91.50 83 LEU A N 1
ATOM 649 C CA . LEU A 1 83 ? 10.905 6.896 -16.099 1.00 91.50 83 LEU A CA 1
ATOM 650 C C . LEU A 1 83 ? 9.389 6.696 -16.045 1.00 91.50 83 LEU A C 1
ATOM 652 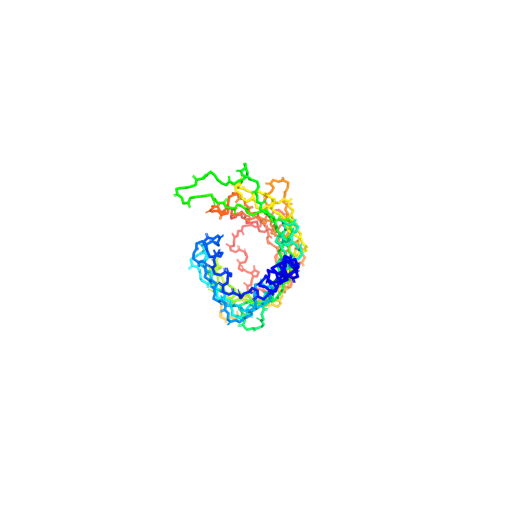O O . LEU A 1 83 ? 8.753 7.273 -15.177 1.00 91.50 83 LEU A O 1
ATOM 656 N N . ASP A 1 84 ? 8.815 5.908 -16.950 1.00 95.12 84 ASP A N 1
ATOM 657 C CA . ASP A 1 84 ? 7.405 5.491 -16.901 1.00 95.12 84 ASP A CA 1
ATOM 658 C C . ASP A 1 84 ? 7.359 3.963 -16.933 1.00 95.12 84 ASP A C 1
ATOM 660 O O . ASP A 1 84 ? 7.618 3.340 -17.970 1.00 95.12 84 ASP A O 1
ATOM 664 N N . LEU A 1 85 ? 7.134 3.391 -15.752 1.00 94.69 85 LEU A N 1
ATOM 665 C CA . LEU A 1 85 ? 7.212 1.970 -15.455 1.00 94.69 85 LEU A CA 1
ATOM 666 C C . LEU A 1 85 ? 5.843 1.469 -15.003 1.00 94.69 85 LEU A C 1
ATOM 668 O O . LEU A 1 85 ? 5.317 1.904 -13.983 1.00 94.69 85 LEU A O 1
ATOM 672 N N . GLN A 1 86 ? 5.310 0.494 -15.726 1.00 97.06 86 GLN A N 1
ATOM 673 C CA . GLN A 1 86 ? 4.111 -0.241 -15.348 1.00 97.06 86 GLN A CA 1
ATOM 674 C C . GLN A 1 86 ? 4.516 -1.616 -14.828 1.00 97.06 86 GLN A C 1
ATOM 676 O O . GLN A 1 86 ? 5.305 -2.315 -15.463 1.00 97.06 86 GLN A O 1
ATOM 681 N N . LEU A 1 87 ? 3.978 -1.997 -13.677 1.00 96.50 87 LEU A N 1
ATOM 682 C CA . LEU A 1 87 ? 4.158 -3.292 -13.037 1.00 96.50 87 LEU A CA 1
ATOM 683 C C . LEU A 1 87 ? 2.801 -3.982 -12.945 1.00 96.50 87 LEU A C 1
ATOM 685 O O . LEU A 1 87 ? 1.822 -3.369 -12.532 1.00 96.50 87 LEU A O 1
ATOM 689 N N . SER A 1 88 ? 2.750 -5.262 -13.292 1.00 97.56 88 SER A N 1
ATOM 690 C CA . SER A 1 88 ? 1.581 -6.115 -13.112 1.00 97.56 88 SER A CA 1
ATOM 691 C C . SER A 1 88 ? 1.989 -7.360 -12.340 1.00 97.56 88 SER A C 1
ATOM 693 O O . SER A 1 88 ? 2.900 -8.092 -12.733 1.00 97.56 88 SER A O 1
ATOM 695 N N . ILE A 1 89 ? 1.329 -7.569 -11.210 1.00 97.31 89 ILE A N 1
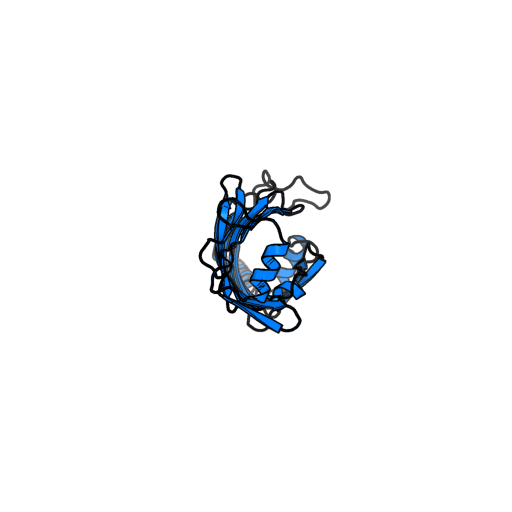ATOM 696 C CA . ILE A 1 89 ? 1.596 -8.665 -10.292 1.00 97.31 89 ILE A CA 1
ATOM 697 C C . ILE A 1 89 ? 0.464 -9.678 -10.467 1.00 97.31 89 ILE A C 1
ATOM 699 O O . ILE A 1 89 ? -0.695 -9.332 -10.214 1.00 97.31 89 ILE A O 1
ATOM 703 N N . PRO A 1 90 ? 0.767 -10.898 -10.939 1.00 96.44 90 PRO A N 1
ATOM 704 C CA . PRO A 1 90 ? -0.255 -11.896 -11.200 1.00 96.44 90 PRO A CA 1
ATOM 705 C C . PRO A 1 90 ? -0.781 -12.523 -9.907 1.00 96.44 90 PRO A C 1
ATOM 707 O O . PRO A 1 90 ? -0.117 -12.500 -8.863 1.00 96.44 90 PRO A O 1
ATOM 710 N N . ALA A 1 91 ? -1.946 -13.156 -10.031 1.00 93.88 91 ALA A N 1
ATOM 711 C CA . ALA A 1 91 ? -2.536 -13.982 -8.989 1.00 93.88 91 ALA A CA 1
ATOM 712 C C . ALA A 1 91 ? -1.582 -15.088 -8.514 1.00 93.88 91 ALA A C 1
ATOM 714 O O . ALA A 1 91 ? -0.793 -15.632 -9.291 1.00 93.88 91 ALA A O 1
ATOM 715 N N . GLY A 1 92 ? -1.684 -15.439 -7.231 1.00 90.75 92 GLY A N 1
ATOM 716 C CA . GLY A 1 92 ? -0.818 -16.424 -6.567 1.00 90.75 92 GLY A CA 1
ATOM 717 C C . GLY A 1 92 ? 0.333 -15.813 -5.763 1.00 90.75 92 GLY A C 1
ATOM 718 O O . GLY A 1 92 ? 0.991 -16.524 -5.006 1.00 90.75 92 GLY A O 1
ATOM 719 N N . ASN A 1 93 ? 0.543 -14.502 -5.874 1.00 94.50 93 ASN A N 1
ATOM 720 C CA . ASN A 1 93 ? 1.393 -13.733 -4.970 1.00 94.50 93 ASN A CA 1
ATOM 721 C C . ASN A 1 93 ? 0.634 -13.339 -3.690 1.00 94.50 93 ASN A C 1
ATOM 723 O O . ASN A 1 93 ? -0.581 -13.496 -3.601 1.00 94.50 93 ASN A O 1
ATOM 727 N N . VAL A 1 94 ? 1.344 -12.792 -2.695 1.00 92.94 94 VAL A N 1
ATOM 728 C CA . VAL A 1 94 ? 0.715 -12.249 -1.468 1.00 92.94 94 VAL A CA 1
ATOM 729 C C . VAL A 1 94 ? -0.318 -11.154 -1.757 1.00 92.94 94 VAL A C 1
ATOM 731 O O . VAL A 1 94 ? -1.265 -10.963 -0.996 1.00 92.94 94 VAL A O 1
ATOM 734 N N . PHE A 1 95 ? -0.115 -10.443 -2.859 1.00 94.81 95 PHE A N 1
ATOM 735 C CA . PHE A 1 95 ? -1.012 -9.460 -3.418 1.00 94.81 95 PHE A CA 1
ATOM 736 C C . PHE A 1 95 ? -0.867 -9.464 -4.927 1.00 94.81 95 PHE A C 1
ATOM 738 O O . PHE A 1 95 ? 0.181 -9.822 -5.464 1.00 94.81 95 PHE A O 1
ATOM 745 N N . GLU A 1 96 ? -1.923 -9.045 -5.594 1.00 96.75 96 GLU A N 1
ATOM 746 C CA . GLU A 1 96 ? -2.036 -8.968 -7.040 1.00 96.75 96 GLU A CA 1
ATOM 747 C C . GLU A 1 96 ? -2.501 -7.576 -7.443 1.00 96.75 96 GLU A C 1
ATOM 749 O O . GLU A 1 96 ? -3.046 -6.831 -6.626 1.00 96.75 96 GLU A O 1
ATOM 754 N N . GLY A 1 97 ? -2.269 -7.212 -8.701 1.00 97.31 97 GLY A N 1
ATOM 755 C CA . GLY A 1 97 ? -2.745 -5.942 -9.228 1.00 97.31 97 GLY A CA 1
ATOM 756 C C . GLY A 1 97 ? -1.771 -5.264 -10.173 1.00 97.31 97 GLY A C 1
ATOM 757 O O . GLY A 1 97 ? -0.903 -5.902 -10.774 1.00 97.31 97 GLY A O 1
ATOM 758 N N . GLN A 1 98 ? -1.954 -3.962 -10.352 1.00 97.44 98 GLN A N 1
ATOM 759 C CA . 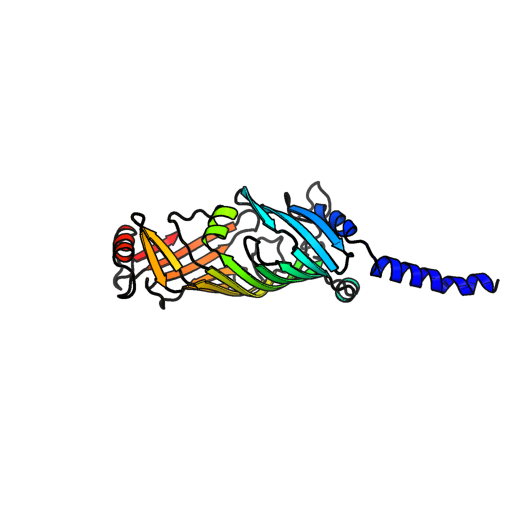GLN A 1 98 ? -1.211 -3.163 -11.319 1.00 97.44 98 GLN A CA 1
ATOM 760 C C . GLN A 1 98 ? -0.802 -1.832 -10.704 1.00 97.44 98 GLN A C 1
ATOM 762 O O . GLN A 1 98 ? -1.580 -1.203 -9.994 1.00 97.44 98 GLN A O 1
ATOM 767 N N . VAL A 1 99 ? 0.421 -1.403 -10.996 1.00 97.38 99 VAL A N 1
ATOM 768 C CA . VAL A 1 99 ? 0.996 -0.155 -10.496 1.00 97.38 99 VAL A CA 1
ATOM 769 C C . VAL A 1 99 ? 1.692 0.556 -11.643 1.00 97.38 99 VAL A C 1
ATOM 771 O O . VAL A 1 99 ? 2.444 -0.066 -12.390 1.00 97.38 99 VAL A O 1
ATOM 774 N N . GLN A 1 100 ? 1.483 1.860 -11.763 1.00 97.12 100 GLN A N 1
ATOM 775 C CA . GLN A 1 100 ? 2.221 2.720 -12.673 1.00 97.12 100 GLN A CA 1
ATOM 776 C C . GLN A 1 100 ? 3.029 3.740 -11.877 1.00 97.12 100 GLN A C 1
ATOM 778 O O . GLN A 1 100 ? 2.490 4.475 -11.055 1.00 97.12 100 GLN A O 1
ATOM 783 N N . LEU A 1 101 ? 4.327 3.796 -12.153 1.00 95.00 101 LEU A N 1
ATOM 784 C CA . LEU A 1 101 ? 5.266 4.747 -11.583 1.00 95.00 101 LEU A CA 1
ATOM 785 C C . LEU A 1 101 ? 5.803 5.653 -12.687 1.00 95.00 101 LEU A C 1
ATOM 787 O O . LEU A 1 101 ? 6.460 5.185 -13.617 1.00 95.00 101 LEU A O 1
ATOM 791 N N . VAL A 1 102 ? 5.599 6.957 -12.524 1.00 94.56 102 VAL A N 1
ATOM 792 C CA . VAL A 1 102 ? 6.229 8.000 -13.330 1.00 94.56 102 VAL A CA 1
ATOM 793 C C . VAL A 1 102 ? 7.190 8.798 -12.455 1.00 94.56 102 VAL A C 1
ATOM 795 O O . VAL A 1 102 ? 6.782 9.453 -11.493 1.00 94.56 102 VAL A O 1
ATOM 798 N N . ALA A 1 103 ? 8.474 8.769 -12.797 1.00 91.56 103 ALA A N 1
ATOM 799 C CA . ALA A 1 103 ? 9.534 9.424 -12.042 1.00 91.56 103 ALA A CA 1
ATOM 800 C C . ALA A 1 103 ? 10.525 10.162 -12.950 1.00 91.56 103 ALA A C 1
ATOM 802 O O . ALA A 1 103 ? 10.599 9.922 -14.154 1.00 91.56 103 ALA A O 1
ATOM 803 N N . VAL A 1 104 ? 11.301 11.067 -12.363 1.00 89.75 104 VAL A N 1
ATOM 804 C CA . VAL A 1 104 ? 12.435 11.742 -13.012 1.00 89.75 104 VAL A CA 1
ATOM 805 C C . VAL A 1 104 ? 13.656 11.674 -12.106 1.00 89.75 104 VAL A C 1
ATOM 807 O O . VAL A 1 104 ? 13.522 11.494 -10.894 1.00 89.75 104 VAL A O 1
ATOM 810 N N . SER A 1 105 ? 14.848 11.810 -12.686 1.00 83.31 105 SER A N 1
ATOM 811 C CA . SER A 1 105 ? 16.066 11.994 -11.897 1.00 83.31 105 SER A CA 1
ATOM 812 C C . SER A 1 105 ? 15.940 13.258 -11.052 1.00 83.31 105 SER A C 1
ATOM 814 O O . SER A 1 105 ? 15.514 14.298 -11.553 1.00 83.31 105 SER A O 1
ATOM 816 N N . ALA A 1 106 ? 16.299 13.167 -9.779 1.00 72.44 106 ALA A N 1
ATOM 817 C CA . ALA A 1 106 ? 16.396 14.320 -8.910 1.00 72.44 106 ALA A CA 1
ATOM 818 C C . ALA A 1 106 ? 17.626 15.152 -9.276 1.00 72.44 106 ALA A C 1
ATOM 820 O O . ALA A 1 106 ? 18.687 14.601 -9.572 1.00 72.44 106 ALA A O 1
ATOM 821 N N . ASP A 1 107 ? 17.471 16.472 -9.230 1.00 64.75 107 ASP A N 1
ATOM 822 C CA . ASP A 1 107 ? 18.592 17.398 -9.347 1.00 64.75 107 ASP A CA 1
ATOM 823 C C . ASP A 1 107 ? 19.579 17.199 -8.180 1.00 64.75 107 ASP A C 1
ATOM 825 O O . ASP A 1 107 ? 19.169 16.881 -7.060 1.00 64.75 107 ASP A O 1
ATOM 829 N N . GLU A 1 108 ? 20.878 17.411 -8.433 1.00 53.03 108 GLU A N 1
ATOM 830 C CA . GLU A 1 108 ? 21.979 17.216 -7.465 1.00 53.03 108 GLU A CA 1
ATOM 831 C C . GLU A 1 108 ? 21.769 17.945 -6.125 1.00 53.03 108 GLU A C 1
ATOM 833 O O . GLU A 1 108 ? 22.257 17.488 -5.097 1.00 53.03 108 GLU A O 1
ATOM 838 N N . GLU A 1 109 ? 21.021 19.051 -6.106 1.00 49.81 109 GLU A N 1
ATOM 839 C CA . GLU A 1 109 ? 20.752 19.846 -4.898 1.00 49.81 109 GLU A CA 1
ATOM 840 C C . GLU A 1 109 ? 19.706 19.199 -3.962 1.00 49.81 109 GLU A C 1
ATOM 842 O O . GLU A 1 109 ? 19.651 19.514 -2.773 1.00 49.81 109 GLU A O 1
ATOM 847 N N . LEU A 1 110 ? 18.891 18.269 -4.481 1.00 50.53 110 LEU A N 1
ATOM 848 C CA . LEU A 1 110 ? 17.920 17.466 -3.723 1.00 50.53 110 LEU A CA 1
ATOM 849 C C . LEU A 1 110 ? 18.409 16.034 -3.446 1.00 50.53 110 LEU A C 1
ATOM 851 O O . LEU A 1 110 ? 17.719 15.282 -2.751 1.00 50.53 110 LEU A O 1
ATOM 855 N N . ALA A 1 111 ? 19.561 15.637 -3.991 1.00 46.91 111 ALA A N 1
ATOM 856 C CA . ALA A 1 111 ? 20.189 14.365 -3.669 1.00 46.91 111 ALA A CA 1
ATOM 857 C C . ALA A 1 111 ? 20.683 14.387 -2.212 1.00 46.91 111 ALA A C 1
ATOM 859 O O . ALA A 1 111 ? 21.140 15.415 -1.707 1.00 46.91 111 ALA A O 1
ATOM 860 N N . ALA A 1 112 ? 20.562 13.261 -1.505 1.00 50.00 112 ALA A N 1
ATOM 861 C CA . ALA A 1 112 ? 21.095 13.139 -0.152 1.00 50.00 112 ALA A CA 1
ATOM 862 C C . ALA A 1 112 ? 22.596 13.507 -0.140 1.00 50.00 112 ALA A C 1
ATOM 864 O O . ALA A 1 112 ? 23.282 13.268 -1.139 1.00 50.00 112 ALA A O 1
ATOM 865 N N . PRO A 1 113 ? 23.131 14.091 0.955 1.00 47.38 113 PRO A N 1
ATOM 866 C CA . PRO A 1 113 ? 24.551 14.415 1.034 1.00 47.38 113 PRO A CA 1
ATOM 867 C C . PRO A 1 113 ? 25.366 13.167 0.700 1.00 47.38 113 PRO A C 1
ATOM 869 O O . PRO A 1 113 ? 25.149 12.118 1.308 1.00 47.38 113 PRO A O 1
ATOM 872 N N . ALA A 1 114 ? 26.258 13.297 -0.287 1.00 44.56 114 ALA A N 1
ATOM 873 C CA . ALA A 1 114 ? 27.053 12.206 -0.836 1.00 44.56 114 ALA A CA 1
ATOM 874 C C . ALA A 1 114 ? 27.619 11.331 0.290 1.00 44.56 114 ALA A C 1
ATOM 876 O O . ALA A 1 114 ? 28.468 11.764 1.073 1.00 44.56 114 ALA A O 1
ATOM 877 N N . THR A 1 115 ? 27.117 10.102 0.397 1.00 50.47 115 THR A N 1
ATOM 878 C CA . THR A 1 115 ? 27.719 9.095 1.266 1.00 50.47 115 THR A CA 1
ATOM 879 C C . THR A 1 115 ? 29.013 8.600 0.612 1.00 50.47 115 THR A C 1
ATOM 881 O O . THR A 1 115 ? 29.244 8.805 -0.581 1.00 50.47 115 THR A O 1
ATOM 884 N N . GLU A 1 116 ? 29.883 7.914 1.360 1.00 43.62 116 GLU A N 1
ATOM 885 C CA . GLU A 1 116 ? 31.157 7.365 0.848 1.00 43.62 116 GLU A CA 1
ATOM 886 C C . GLU A 1 116 ? 31.001 6.364 -0.328 1.00 43.62 116 GLU A C 1
ATOM 888 O O . GLU A 1 116 ? 31.988 5.822 -0.821 1.00 43.62 116 GLU A O 1
ATOM 893 N N . ARG A 1 117 ? 29.767 6.103 -0.788 1.00 49.50 117 ARG A N 1
ATOM 894 C CA . ARG A 1 117 ? 29.401 5.151 -1.847 1.00 49.50 117 ARG A CA 1
ATOM 895 C C . ARG A 1 117 ? 29.132 5.785 -3.219 1.00 49.50 117 ARG A C 1
ATOM 897 O O . ARG A 1 117 ? 28.803 5.053 -4.147 1.00 49.50 117 ARG A O 1
ATOM 904 N N . GLY A 1 118 ? 29.334 7.093 -3.382 1.00 42.38 118 GLY A N 1
ATOM 905 C CA . GLY A 1 118 ? 29.144 7.794 -4.659 1.00 42.38 118 GLY A CA 1
ATOM 906 C C . GLY A 1 118 ? 27.798 8.529 -4.757 1.00 42.38 118 GLY A C 1
ATOM 907 O O . GLY A 1 118 ? 27.059 8.579 -3.775 1.00 42.38 118 GLY A O 1
ATOM 908 N N . PRO A 1 119 ? 27.495 9.163 -5.904 1.00 41.84 119 PRO A N 1
ATOM 909 C CA . PRO A 1 119 ? 26.288 9.968 -6.067 1.00 41.84 119 PRO A CA 1
ATOM 910 C C . PRO A 1 119 ? 25.032 9.090 -5.984 1.00 41.84 119 PRO A C 1
ATOM 912 O O . PRO A 1 119 ? 24.811 8.227 -6.833 1.00 41.84 119 PRO A O 1
ATOM 915 N N . GLU A 1 120 ? 24.195 9.317 -4.970 1.00 50.88 120 GLU A N 1
ATOM 916 C CA . GLU A 1 120 ? 22.853 8.739 -4.912 1.00 50.88 120 GLU A CA 1
ATOM 917 C C . GLU A 1 120 ? 21.987 9.457 -5.951 1.00 50.88 120 GLU A C 1
ATOM 919 O O . GLU A 1 120 ? 21.630 10.624 -5.787 1.00 50.88 120 GLU A O 1
ATOM 924 N N . VAL A 1 121 ? 21.664 8.773 -7.051 1.00 53.69 121 VAL A N 1
ATOM 925 C CA . VAL A 1 121 ? 20.679 9.275 -8.013 1.00 53.69 121 VAL A CA 1
ATOM 926 C C . VAL A 1 121 ? 19.322 9.254 -7.316 1.00 53.69 121 VAL A C 1
ATOM 928 O O . VAL A 1 121 ? 18.662 8.219 -7.239 1.00 53.69 121 VAL A O 1
ATOM 931 N N . GLY A 1 122 ? 18.914 10.398 -6.770 1.00 63.84 122 GLY A N 1
ATOM 932 C CA . GLY A 1 122 ? 17.572 10.555 -6.230 1.00 63.84 122 GLY A CA 1
ATOM 933 C C . GLY A 1 122 ? 16.544 10.377 -7.347 1.00 63.84 122 GLY A C 1
ATOM 934 O O . GLY A 1 122 ? 16.766 10.799 -8.480 1.00 63.84 122 GLY A O 1
ATOM 935 N N . LEU A 1 123 ? 15.407 9.757 -7.044 1.00 74.56 123 LEU A N 1
ATOM 936 C CA . LEU A 1 123 ? 14.253 9.735 -7.938 1.00 74.56 123 LEU A CA 1
ATOM 937 C C . LEU A 1 123 ? 13.164 10.619 -7.343 1.00 74.56 123 LEU A C 1
ATOM 939 O O . LEU A 1 123 ? 12.788 10.460 -6.182 1.00 74.56 123 LEU A O 1
ATOM 943 N N . GLN A 1 124 ? 12.647 11.539 -8.150 1.00 86.81 124 GLN A N 1
ATOM 944 C CA . GLN A 1 124 ? 11.445 12.292 -7.821 1.00 86.81 124 GLN A CA 1
ATOM 945 C C . GLN A 1 124 ? 10.251 11.538 -8.388 1.00 86.81 124 GLN A C 1
ATOM 947 O O . GLN A 1 124 ? 10.131 11.375 -9.605 1.00 86.81 124 GLN A O 1
ATOM 952 N N . VAL A 1 125 ? 9.364 11.077 -7.512 1.00 89.88 125 VAL A N 1
ATOM 953 C CA . VAL A 1 125 ? 8.124 10.418 -7.917 1.00 89.88 125 VAL A CA 1
ATOM 954 C C . VAL A 1 125 ? 7.136 11.506 -8.309 1.00 89.88 125 VAL A C 1
ATOM 956 O O . VAL A 1 125 ? 6.613 12.219 -7.453 1.00 89.88 125 VAL A O 1
ATOM 959 N N . LEU A 1 126 ? 6.901 11.656 -9.610 1.00 91.94 126 LEU A N 1
ATOM 960 C CA . LEU A 1 126 ? 5.949 12.636 -10.128 1.00 91.94 126 LEU A CA 1
ATOM 961 C C . LEU A 1 126 ? 4.518 12.134 -9.988 1.00 91.94 126 LEU A C 1
ATOM 963 O O . LEU A 1 126 ? 3.627 12.921 -9.687 1.00 91.94 126 LEU A O 1
ATOM 967 N N . HIS A 1 127 ? 4.316 10.840 -10.226 1.00 94.88 127 HIS A N 1
ATOM 968 C CA . HIS A 1 127 ? 3.019 10.197 -10.115 1.00 94.88 127 HIS A CA 1
ATOM 969 C C . HIS A 1 127 ? 3.198 8.699 -9.856 1.00 94.88 127 HIS A C 1
ATOM 971 O O . HIS A 1 127 ? 3.971 8.030 -10.540 1.00 94.88 127 HIS A O 1
ATOM 977 N N . LEU A 1 128 ? 2.474 8.177 -8.878 1.00 95.88 128 LEU A N 1
ATOM 978 C CA . LEU A 1 128 ? 2.327 6.760 -8.595 1.00 95.88 128 LEU A CA 1
ATOM 979 C C . LEU A 1 128 ? 0.840 6.486 -8.411 1.00 95.88 128 LEU A C 1
ATOM 981 O O . LEU A 1 128 ? 0.188 7.128 -7.589 1.00 95.88 128 LEU A O 1
ATOM 985 N N . SER A 1 129 ? 0.329 5.527 -9.162 1.00 97.69 129 SER A N 1
ATOM 986 C CA . SER A 1 129 ? -1.055 5.082 -9.067 1.00 97.69 129 SER A CA 1
ATOM 987 C C . SER A 1 129 ? -1.133 3.582 -9.280 1.00 97.69 129 SER A C 1
ATOM 989 O O . SER A 1 129 ? -0.195 2.953 -9.781 1.00 97.69 129 SER A O 1
ATOM 991 N N . GLY A 1 130 ? -2.230 2.981 -8.847 1.00 97.56 130 GLY A N 1
ATOM 992 C CA . GLY A 1 130 ? -2.413 1.552 -9.004 1.00 97.56 130 GLY A CA 1
ATOM 993 C C . GLY A 1 130 ? -3.521 0.982 -8.149 1.00 97.56 130 GLY A C 1
ATOM 994 O O . GLY A 1 130 ? -4.039 1.620 -7.234 1.00 97.56 130 GLY A O 1
ATOM 995 N N . GLU A 1 131 ? -3.838 -0.266 -8.447 1.00 98.19 131 GLU A N 1
ATOM 996 C CA . GLU A 1 131 ? -4.786 -1.067 -7.697 1.00 98.19 131 GLU A CA 1
ATOM 997 C C . GLU A 1 131 ? -4.082 -2.342 -7.264 1.00 98.19 131 GLU A C 1
ATOM 999 O O . GLU A 1 131 ? -3.516 -3.051 -8.096 1.00 98.19 131 GLU A O 1
ATOM 1004 N N . LEU A 1 132 ? -4.088 -2.606 -5.962 1.00 97.75 132 LEU A N 1
ATOM 1005 C CA . LEU A 1 132 ? -3.530 -3.810 -5.363 1.00 97.75 132 LEU A CA 1
ATOM 1006 C C . LEU A 1 132 ? -4.596 -4.470 -4.498 1.00 97.75 132 LEU A C 1
ATOM 1008 O O . LEU A 1 132 ? -5.358 -3.779 -3.827 1.00 97.75 132 LEU A O 1
ATOM 1012 N N . ALA A 1 133 ? -4.636 -5.791 -4.479 1.00 98.00 133 ALA A N 1
ATOM 1013 C CA . ALA A 1 133 ? -5.541 -6.540 -3.624 1.00 98.00 133 ALA A CA 1
ATOM 1014 C C . ALA A 1 133 ? -4.869 -7.799 -3.086 1.00 98.00 133 ALA A C 1
ATOM 1016 O O . ALA A 1 133 ? -3.910 -8.304 -3.670 1.00 98.00 133 ALA A O 1
ATOM 1017 N N . GLY A 1 134 ? -5.375 -8.317 -1.973 1.00 97.31 134 GLY A N 1
ATOM 1018 C CA . GLY A 1 134 ? -4.920 -9.588 -1.434 1.00 97.31 134 GLY A CA 1
ATOM 1019 C C . GLY A 1 134 ? -5.569 -9.938 -0.106 1.00 97.31 134 GLY A C 1
ATOM 1020 O O . GLY A 1 134 ? -6.414 -9.216 0.419 1.00 97.31 134 GLY A O 1
ATOM 1021 N N . ASN A 1 135 ? -5.103 -11.035 0.479 1.00 96.75 135 ASN A N 1
ATOM 1022 C CA . ASN A 1 135 ? -5.627 -11.514 1.747 1.00 96.75 135 ASN A CA 1
ATOM 1023 C C . ASN A 1 135 ? -4.936 -10.820 2.933 1.00 96.75 135 ASN A C 1
ATOM 1025 O O . ASN A 1 135 ? -3.705 -10.719 2.992 1.00 96.75 135 ASN A O 1
ATOM 1029 N N . VAL A 1 136 ? -5.720 -10.371 3.917 1.00 95.56 136 VAL A N 1
ATOM 1030 C CA . VAL A 1 136 ? -5.204 -9.650 5.093 1.00 95.56 136 VAL A CA 1
ATOM 1031 C C . VAL A 1 136 ? -4.296 -10.534 5.938 1.00 95.56 136 VAL A C 1
ATOM 1033 O O . VAL A 1 136 ? -3.231 -10.089 6.363 1.00 95.56 136 VAL A O 1
ATOM 1036 N N . GLN A 1 137 ? -4.666 -11.795 6.160 1.00 93.62 137 GLN A N 1
ATOM 1037 C CA . GLN A 1 137 ? -3.863 -12.703 6.975 1.00 93.62 137 GLN A CA 1
ATOM 1038 C C . GLN A 1 137 ? -2.527 -13.026 6.290 1.00 93.62 137 GLN A C 1
ATOM 1040 O O . GLN A 1 137 ? -1.485 -13.051 6.949 1.00 93.62 137 GLN A O 1
ATOM 1045 N N . ALA A 1 138 ? -2.537 -13.221 4.968 1.00 93.12 138 ALA A N 1
ATOM 1046 C CA . ALA A 1 138 ? -1.319 -13.400 4.181 1.00 93.12 138 ALA A CA 1
ATOM 1047 C C . ALA A 1 138 ? -0.393 -12.176 4.287 1.00 93.12 138 ALA A C 1
ATOM 1049 O O . ALA A 1 138 ? 0.798 -12.336 4.567 1.00 93.12 138 ALA A O 1
ATOM 1050 N N . ALA A 1 139 ? -0.942 -10.963 4.155 1.00 92.00 139 ALA A N 1
ATOM 1051 C CA . ALA A 1 139 ? -0.188 -9.719 4.286 1.00 92.00 139 ALA A CA 1
ATOM 1052 C C . ALA A 1 139 ? 0.384 -9.526 5.702 1.00 92.00 139 ALA A C 1
ATOM 1054 O O . ALA A 1 139 ? 1.578 -9.271 5.848 1.00 92.00 139 ALA A O 1
ATOM 1055 N N . VAL A 1 140 ? -0.424 -9.716 6.753 1.00 91.56 140 VAL A N 1
ATOM 1056 C CA . VAL A 1 140 ? 0.022 -9.628 8.157 1.00 91.56 140 VAL A CA 1
ATOM 1057 C C . VAL A 1 140 ? 1.178 -10.593 8.426 1.00 91.56 140 VAL A C 1
ATOM 1059 O O . VAL A 1 140 ? 2.185 -10.194 9.015 1.00 91.56 140 VAL A O 1
ATOM 1062 N N . ASN A 1 141 ? 1.070 -11.836 7.949 1.00 90.12 141 ASN A N 1
ATOM 1063 C CA . ASN A 1 141 ? 2.093 -12.861 8.140 1.00 90.12 141 ASN A CA 1
ATOM 1064 C C . ASN A 1 141 ? 3.378 -12.557 7.362 1.00 90.12 141 ASN A C 1
ATOM 1066 O O . ASN A 1 141 ? 4.469 -12.629 7.932 1.00 90.12 141 ASN A O 1
ATOM 1070 N N . GLN A 1 142 ? 3.273 -12.221 6.072 1.00 88.38 142 GLN A N 1
ATOM 1071 C CA . GLN A 1 142 ? 4.458 -11.997 5.247 1.00 88.38 142 GLN A CA 1
ATOM 1072 C C . GLN A 1 142 ? 5.186 -10.716 5.650 1.00 88.38 142 GLN A C 1
ATOM 1074 O O . GLN A 1 142 ? 6.407 -10.739 5.769 1.00 88.38 142 GLN A O 1
ATOM 1079 N N . LEU A 1 143 ? 4.455 -9.628 5.918 1.00 87.00 143 LEU A N 1
ATOM 1080 C CA . LEU A 1 143 ? 5.025 -8.336 6.315 1.00 87.00 143 LEU A CA 1
ATOM 1081 C C . LEU A 1 143 ? 5.420 -8.282 7.800 1.00 87.00 143 LEU A C 1
ATOM 1083 O O . LEU A 1 143 ? 6.083 -7.326 8.214 1.00 87.00 143 LEU A O 1
ATOM 1087 N N . ARG A 1 144 ? 5.051 -9.308 8.584 1.00 88.31 144 ARG A N 1
ATOM 1088 C CA . ARG A 1 144 ? 5.252 -9.405 10.040 1.00 88.31 144 ARG A CA 1
ATOM 1089 C C . ARG A 1 144 ? 4.683 -8.194 10.779 1.00 88.31 144 ARG A C 1
ATOM 1091 O O . ARG A 1 144 ? 5.363 -7.573 11.595 1.00 88.31 144 ARG A O 1
ATOM 1098 N N . LEU A 1 145 ? 3.442 -7.835 10.458 1.00 84.81 145 LEU A N 1
ATOM 1099 C CA . LEU A 1 145 ? 2.790 -6.684 11.078 1.00 84.81 145 LEU A CA 1
ATOM 1100 C C . LEU A 1 145 ? 2.514 -6.969 12.566 1.00 84.81 145 LEU A C 1
ATOM 1102 O O . LEU A 1 145 ? 2.056 -8.068 12.894 1.00 84.81 145 LEU A O 1
ATOM 1106 N N . PRO A 1 146 ? 2.753 -6.003 13.472 1.00 80.75 146 PRO A N 1
ATOM 1107 C CA . PRO A 1 146 ? 2.511 -6.164 14.903 1.00 80.75 146 PRO A CA 1
ATOM 1108 C C . PRO A 1 146 ? 1.013 -6.037 15.215 1.00 80.75 146 PRO A C 1
ATOM 1110 O O . PRO A 1 146 ? 0.566 -5.066 15.820 1.00 80.75 146 PRO A O 1
ATOM 1113 N N . VAL A 1 147 ? 0.216 -7.009 14.772 1.00 82.50 147 VAL A N 1
ATOM 1114 C CA . VAL A 1 147 ? -1.225 -7.057 15.046 1.00 82.50 147 VAL A CA 1
ATOM 1115 C C . VAL A 1 147 ? -1.462 -7.954 16.267 1.00 82.50 147 VAL A C 1
ATOM 1117 O O . VAL A 1 147 ? -1.103 -9.131 16.229 1.00 82.50 147 VAL A O 1
ATOM 1120 N N . PRO A 1 148 ? -2.057 -7.442 17.361 1.00 78.81 148 PRO A N 1
ATOM 1121 C CA . PRO A 1 148 ? -2.204 -8.196 18.611 1.00 78.81 148 PRO A CA 1
ATOM 1122 C C . PRO A 1 148 ? -3.249 -9.319 18.533 1.00 78.81 148 PRO A C 1
ATOM 1124 O O . PRO A 1 148 ? -3.285 -10.189 19.401 1.00 78.81 148 PRO A O 1
ATOM 1127 N N . LEU A 1 149 ? -4.113 -9.296 17.515 1.00 86.44 149 LEU A N 1
ATOM 1128 C CA . LEU A 1 149 ? -5.223 -10.227 17.330 1.00 86.44 149 LEU A CA 1
ATOM 1129 C C . LEU A 1 149 ? -5.164 -10.837 15.929 1.00 86.44 149 LEU A C 1
ATOM 1131 O O . LEU A 1 149 ? -4.745 -10.189 14.971 1.00 86.44 149 LEU A O 1
ATOM 1135 N N . THR A 1 150 ? -5.599 -12.090 15.795 1.00 91.25 150 THR A N 1
ATOM 1136 C CA . THR A 1 150 ? -5.704 -12.725 14.478 1.00 91.25 150 THR A CA 1
ATOM 1137 C C . THR A 1 150 ? -6.907 -12.159 13.735 1.00 91.25 150 THR A C 1
ATOM 1139 O O . THR A 1 150 ? -8.041 -12.276 14.203 1.00 91.25 150 THR A O 1
ATOM 1142 N N . VAL A 1 151 ? -6.641 -11.576 12.572 1.00 94.06 151 VAL A N 1
ATOM 1143 C CA . VAL A 1 151 ? -7.635 -10.979 11.677 1.00 94.06 151 VAL A CA 1
ATOM 1144 C C . VAL A 1 151 ? -7.609 -11.670 10.315 1.00 94.06 151 VAL A C 1
ATOM 1146 O O . VAL A 1 151 ? -6.580 -12.223 9.916 1.00 94.06 151 VAL A O 1
ATOM 1149 N N . ALA A 1 152 ? -8.741 -11.648 9.621 1.00 96.06 152 ALA A N 1
ATOM 1150 C CA . ALA A 1 152 ? -8.920 -12.206 8.285 1.00 96.06 152 ALA A CA 1
ATOM 1151 C C . ALA A 1 152 ? -9.803 -11.295 7.417 1.00 96.06 152 ALA A C 1
ATOM 1153 O O . ALA A 1 152 ? -10.310 -10.271 7.880 1.00 96.06 152 ALA A O 1
ATOM 1154 N N . GLY A 1 153 ? -9.946 -11.666 6.149 1.00 96.81 153 GLY A N 1
ATOM 1155 C CA . GLY A 1 153 ? -10.662 -10.914 5.123 1.00 96.81 153 GLY A CA 1
ATOM 1156 C C . GLY A 1 153 ? -9.750 -10.536 3.962 1.00 96.81 153 GLY A C 1
ATOM 1157 O O . GLY A 1 153 ? -8.567 -10.891 3.931 1.00 96.81 153 GLY A O 1
ATOM 1158 N N . GLU A 1 154 ? -10.311 -9.783 3.028 1.00 97.62 154 GLU A N 1
ATOM 1159 C CA . GLU A 1 154 ? -9.630 -9.330 1.818 1.00 97.62 154 GLU A CA 1
ATOM 1160 C C . GLU A 1 154 ? -9.426 -7.820 1.878 1.00 97.62 154 GLU A C 1
ATOM 1162 O O . GLU A 1 154 ? -10.298 -7.083 2.346 1.00 97.62 154 GLU A O 1
ATOM 1167 N N . TRP A 1 155 ? -8.274 -7.351 1.412 1.00 97.50 155 TRP A N 1
ATOM 1168 C CA . TRP A 1 155 ? -7.983 -5.932 1.292 1.00 97.50 155 TRP A CA 1
ATOM 1169 C C . TRP A 1 155 ? -7.856 -5.521 -0.170 1.00 97.50 155 TRP A C 1
ATOM 1171 O O . TRP A 1 155 ? -7.361 -6.281 -1.000 1.00 97.50 155 TRP A O 1
ATOM 1181 N N . GLN A 1 156 ? -8.270 -4.292 -0.466 1.00 98.31 156 GLN A N 1
ATOM 1182 C CA . GLN A 1 156 ? -8.094 -3.655 -1.765 1.00 98.31 156 GLN A CA 1
ATOM 1183 C C . GLN A 1 156 ? -7.595 -2.224 -1.569 1.00 98.31 156 GLN A C 1
ATOM 1185 O O . GLN A 1 156 ? -8.260 -1.399 -0.948 1.00 98.31 156 GLN A O 1
ATOM 1190 N N . LEU A 1 157 ? -6.415 -1.930 -2.102 1.00 98.25 157 LEU A N 1
ATOM 1191 C CA . LEU A 1 157 ? -5.835 -0.600 -2.187 1.00 98.25 157 LEU A CA 1
ATOM 1192 C C . LEU A 1 157 ? -6.087 -0.038 -3.585 1.00 98.25 157 LEU A C 1
ATOM 1194 O O . LEU A 1 157 ? -5.602 -0.593 -4.564 1.00 98.25 157 LEU A O 1
ATOM 1198 N N . GLN A 1 158 ? -6.770 1.095 -3.661 1.00 98.44 158 GLN A N 1
ATOM 1199 C CA . GLN A 1 158 ? -6.838 1.943 -4.844 1.00 98.44 158 GLN A CA 1
ATOM 1200 C C . GLN A 1 158 ? -6.050 3.219 -4.552 1.00 98.44 158 GLN A C 1
ATOM 1202 O O . GLN A 1 158 ? -6.421 3.994 -3.670 1.00 98.44 158 GLN A O 1
ATOM 1207 N N . LEU A 1 159 ? -4.937 3.420 -5.247 1.00 98.25 159 LEU A N 1
ATOM 1208 C CA . LEU A 1 159 ? -4.122 4.625 -5.163 1.00 98.25 159 LEU A CA 1
ATOM 1209 C C . LEU A 1 159 ? -4.326 5.425 -6.447 1.00 98.25 159 LEU A C 1
ATOM 1211 O O . LEU A 1 159 ? -3.819 5.049 -7.502 1.00 98.25 159 LEU A O 1
ATOM 1215 N N . ASP A 1 160 ? -5.084 6.512 -6.346 1.00 97.31 160 ASP A N 1
ATOM 1216 C CA . ASP A 1 160 ? -5.429 7.362 -7.488 1.00 97.31 160 ASP A CA 1
ATOM 1217 C C . ASP A 1 160 ? -4.245 8.261 -7.864 1.00 97.31 160 ASP A C 1
ATOM 1219 O O . ASP A 1 160 ? -3.924 8.454 -9.036 1.00 97.31 160 ASP A O 1
ATOM 1223 N N . GLU A 1 161 ? -3.570 8.795 -6.847 1.00 95.19 161 GLU A N 1
ATOM 1224 C CA . GLU A 1 161 ? -2.408 9.653 -7.008 1.00 95.19 161 GLU A CA 1
ATOM 1225 C C . GLU A 1 161 ? -1.496 9.552 -5.789 1.00 95.19 161 GLU A C 1
ATOM 1227 O O . GLU A 1 161 ? -1.938 9.546 -4.639 1.00 95.19 161 GLU A O 1
ATOM 1232 N N . TYR A 1 162 ? -0.198 9.543 -6.050 1.00 96.25 162 TYR A N 1
ATOM 1233 C CA . TYR A 1 162 ? 0.839 9.837 -5.080 1.00 96.25 162 TYR A CA 1
ATOM 1234 C C . TYR A 1 162 ? 1.994 10.530 -5.790 1.00 96.25 162 TYR A C 1
ATOM 1236 O O . TYR A 1 162 ? 2.431 10.101 -6.858 1.00 96.25 162 TYR A O 1
ATOM 1244 N N . SER A 1 163 ? 2.525 11.579 -5.178 1.00 93.75 163 SER A N 1
ATOM 1245 C CA . SER A 1 163 ? 3.752 12.218 -5.637 1.00 93.75 163 SER A CA 1
ATOM 1246 C C . SER A 1 163 ? 4.653 12.549 -4.460 1.00 93.75 163 SER A C 1
ATOM 1248 O O . SER A 1 163 ? 4.194 12.841 -3.355 1.00 93.75 163 SER A O 1
ATOM 1250 N N . ASN A 1 164 ? 5.956 12.473 -4.695 1.00 90.44 164 ASN A N 1
ATOM 1251 C CA . ASN A 1 164 ? 6.985 12.850 -3.742 1.00 90.44 164 ASN A CA 1
ATOM 1252 C C . ASN A 1 164 ? 8.212 13.323 -4.523 1.00 90.44 164 ASN A C 1
ATOM 1254 O O . ASN A 1 164 ? 8.989 12.517 -5.043 1.00 90.44 164 ASN A O 1
ATOM 1258 N N . ARG A 1 165 ? 8.377 14.644 -4.617 1.00 83.06 165 ARG A N 1
ATOM 1259 C CA . ARG A 1 165 ? 9.498 15.257 -5.336 1.00 83.06 165 ARG A CA 1
ATOM 1260 C C . ARG A 1 165 ? 10.753 15.410 -4.484 1.00 83.06 165 ARG A C 1
ATOM 1262 O O . ARG A 1 165 ? 11.787 15.798 -5.013 1.00 83.06 165 ARG A O 1
ATOM 1269 N N . ASN A 1 166 ? 10.696 15.112 -3.186 1.00 71.94 166 ASN A N 1
ATOM 1270 C CA . ASN A 1 166 ? 11.842 15.255 -2.294 1.00 71.94 166 ASN A CA 1
ATOM 1271 C C . ASN A 1 166 ? 11.884 14.158 -1.219 1.00 71.94 166 ASN A C 1
ATOM 1273 O O . ASN A 1 166 ? 11.703 14.416 -0.025 1.00 71.94 166 ASN A O 1
ATOM 1277 N N . ALA A 1 167 ? 12.191 12.934 -1.654 1.00 59.16 167 ALA A N 1
ATOM 1278 C CA . ALA A 1 167 ? 12.324 11.779 -0.769 1.00 59.16 167 ALA A CA 1
ATOM 1279 C C . ALA A 1 167 ? 13.503 11.904 0.225 1.00 59.16 167 ALA A C 1
ATOM 1281 O O . ALA A 1 167 ? 13.490 11.262 1.276 1.00 59.16 167 ALA A O 1
ATOM 1282 N N . ALA A 1 168 ? 14.501 12.749 -0.071 1.00 57.38 168 ALA A N 1
ATOM 1283 C CA . ALA A 1 168 ? 15.697 12.942 0.753 1.00 57.38 168 ALA A CA 1
ATOM 1284 C C . ALA A 1 168 ? 15.475 13.863 1.971 1.00 57.38 168 ALA A C 1
ATOM 1286 O O . ALA A 1 168 ? 16.182 13.748 2.969 1.00 57.38 168 ALA A O 1
ATOM 1287 N N . SER A 1 169 ? 14.479 14.755 1.930 1.00 58.84 169 SER A N 1
ATOM 1288 C CA . SER A 1 169 ? 14.260 15.784 2.964 1.00 58.84 169 SER A CA 1
ATOM 1289 C C . SER A 1 169 ? 13.380 15.366 4.152 1.00 58.84 169 SER A C 1
ATOM 1291 O O . SER A 1 169 ? 13.009 16.212 4.966 1.00 58.84 169 SER A O 1
ATOM 1293 N N . GLY A 1 170 ? 13.041 14.078 4.276 1.00 60.03 170 GLY A N 1
ATOM 1294 C CA . GLY A 1 170 ? 12.240 13.575 5.399 1.00 60.03 170 GLY A CA 1
ATOM 1295 C C . GLY A 1 170 ? 10.762 13.971 5.338 1.00 60.03 170 GLY A C 1
ATOM 1296 O O . GLY A 1 170 ? 10.178 14.343 6.350 1.00 60.03 170 GLY A O 1
ATOM 1297 N N . ARG A 1 171 ? 10.165 13.921 4.143 1.00 77.12 171 ARG A N 1
ATOM 1298 C CA . ARG A 1 171 ? 8.723 14.092 3.911 1.00 77.12 171 ARG A CA 1
ATOM 1299 C C . ARG A 1 171 ? 8.189 12.886 3.144 1.00 77.12 171 ARG A C 1
ATOM 1301 O O . ARG A 1 171 ? 8.884 12.339 2.284 1.00 77.12 171 ARG A O 1
ATOM 1308 N N . PHE A 1 172 ? 6.967 12.460 3.453 1.00 85.94 172 PHE A N 1
ATOM 1309 C CA . PHE A 1 172 ? 6.409 11.233 2.884 1.00 85.94 172 PHE A CA 1
ATOM 1310 C C . PHE A 1 172 ? 5.667 11.456 1.573 1.00 85.94 172 PHE A C 1
ATOM 1312 O O . PHE A 1 172 ? 5.676 10.564 0.734 1.00 85.94 172 PHE A O 1
ATOM 1319 N N . CYS A 1 173 ? 5.045 12.614 1.372 1.00 91.94 173 CYS A N 1
ATOM 1320 C CA . CYS A 1 173 ? 4.265 12.895 0.170 1.00 91.94 173 CYS A CA 1
ATOM 1321 C C . CYS A 1 173 ? 4.179 14.402 -0.098 1.00 91.94 173 CYS A C 1
ATOM 1323 O O . CYS A 1 173 ? 4.170 15.204 0.830 1.00 91.94 173 CYS A O 1
ATOM 1325 N N . ASP A 1 174 ? 4.076 14.782 -1.369 1.00 91.62 174 ASP A N 1
ATOM 1326 C CA . ASP A 1 174 ? 3.618 16.109 -1.800 1.00 91.62 174 ASP A CA 1
ATOM 1327 C C . ASP A 1 174 ? 2.102 16.107 -2.026 1.00 91.62 174 ASP A C 1
ATOM 1329 O O . ASP A 1 174 ? 1.407 17.067 -1.698 1.00 91.62 174 ASP A O 1
ATOM 1333 N N . SER A 1 175 ? 1.593 15.011 -2.587 1.00 94.31 175 SER A N 1
ATOM 1334 C CA . SER A 1 175 ? 0.170 14.743 -2.760 1.00 94.31 175 SER A CA 1
ATOM 1335 C C . SER A 1 175 ? -0.078 13.248 -2.627 1.00 94.31 175 SER A C 1
ATOM 1337 O O . SER A 1 175 ? 0.803 12.434 -2.918 1.00 94.31 175 SER A O 1
ATOM 1339 N N . MET A 1 176 ? -1.260 12.892 -2.141 1.00 96.75 176 MET A N 1
ATOM 1340 C CA . MET A 1 176 ? -1.708 11.513 -2.067 1.00 96.75 176 MET A CA 1
ATOM 1341 C C . MET A 1 176 ? -3.230 11.500 -2.025 1.00 96.75 176 MET A C 1
ATOM 1343 O O . MET A 1 176 ? -3.833 12.247 -1.251 1.00 96.75 176 MET A O 1
ATOM 1347 N N . GLN A 1 177 ? -3.832 10.636 -2.830 1.00 98.12 177 GLN A N 1
ATOM 1348 C CA . GLN A 1 177 ? -5.240 10.298 -2.769 1.00 98.12 177 GLN A CA 1
ATOM 1349 C C . GLN A 1 177 ? -5.383 8.806 -3.028 1.00 98.12 177 GLN A C 1
ATOM 1351 O O . GLN A 1 177 ? -4.903 8.275 -4.027 1.00 98.12 177 GLN A O 1
ATOM 1356 N N . GLY A 1 178 ? -6.041 8.126 -2.102 1.00 98.19 178 GLY A N 1
ATOM 1357 C CA . GLY A 1 178 ? -6.338 6.720 -2.270 1.00 98.19 178 GLY A CA 1
ATOM 1358 C C . GLY A 1 178 ? -7.299 6.203 -1.222 1.00 98.19 178 GLY A C 1
ATOM 1359 O O . GLY A 1 178 ? -7.794 6.927 -0.349 1.00 98.19 178 GLY A O 1
ATOM 1360 N N . ARG A 1 179 ? -7.566 4.912 -1.316 1.00 98.19 179 ARG A N 1
ATOM 1361 C CA . ARG A 1 179 ? -8.497 4.198 -0.465 1.00 98.19 179 ARG A CA 1
ATOM 1362 C C . ARG A 1 179 ? -7.988 2.790 -0.228 1.00 98.19 179 ARG A C 1
ATOM 1364 O O . ARG A 1 179 ? -7.577 2.125 -1.169 1.00 98.19 179 ARG A O 1
ATOM 1371 N N . LEU A 1 180 ? -8.047 2.348 1.018 1.00 97.81 180 LEU A N 1
ATOM 1372 C CA . LEU A 1 180 ? -7.837 0.960 1.395 1.00 97.81 180 LEU A CA 1
ATOM 1373 C C . LEU A 1 180 ? -9.150 0.424 1.969 1.00 97.81 180 LEU A C 1
ATOM 1375 O O . LEU A 1 180 ? -9.607 0.885 3.014 1.00 97.81 180 LEU A O 1
ATOM 1379 N N . ASP A 1 181 ? -9.768 -0.515 1.269 1.00 97.81 181 ASP A N 1
ATOM 1380 C CA . ASP A 1 181 ? -10.955 -1.229 1.720 1.00 97.81 181 ASP A CA 1
ATOM 1381 C C . ASP A 1 181 ? -10.531 -2.563 2.352 1.00 97.81 181 ASP A C 1
ATOM 1383 O O . ASP A 1 181 ? -9.704 -3.279 1.795 1.00 97.81 181 ASP A O 1
ATOM 1387 N N . TRP A 1 182 ? -11.092 -2.895 3.513 1.00 97.06 182 TRP A N 1
ATOM 1388 C CA . TRP A 1 182 ? -11.007 -4.211 4.148 1.00 97.06 182 TRP A CA 1
ATOM 1389 C C . TRP A 1 182 ? -12.414 -4.798 4.179 1.00 97.06 182 TRP A C 1
ATOM 1391 O O . TRP A 1 182 ? -13.320 -4.222 4.783 1.00 97.06 182 TRP A O 1
ATOM 1401 N N . THR A 1 183 ? -12.599 -5.904 3.468 1.00 97.19 183 THR A N 1
ATOM 1402 C CA . THR A 1 183 ? -13.903 -6.524 3.233 1.00 97.19 183 THR A CA 1
ATOM 1403 C C . THR A 1 183 ? -13.941 -7.945 3.757 1.00 97.19 183 THR A C 1
ATOM 1405 O O . THR A 1 183 ? -12.903 -8.606 3.868 1.00 97.19 183 THR A O 1
ATOM 1408 N N . SER A 1 184 ? -15.149 -8.422 4.075 1.00 95.81 184 SER A N 1
ATOM 1409 C CA . SER A 1 184 ? -15.325 -9.715 4.756 1.00 95.81 184 SER A CA 1
ATOM 1410 C C . SER A 1 184 ? -14.438 -9.792 6.002 1.00 95.81 184 SER A C 1
ATOM 1412 O O . SER A 1 184 ? -13.764 -10.789 6.253 1.00 95.81 184 SER A O 1
ATOM 1414 N N . SER A 1 185 ? -14.371 -8.677 6.733 1.00 95.62 185 SER A N 1
ATOM 1415 C CA . SER A 1 185 ? -13.455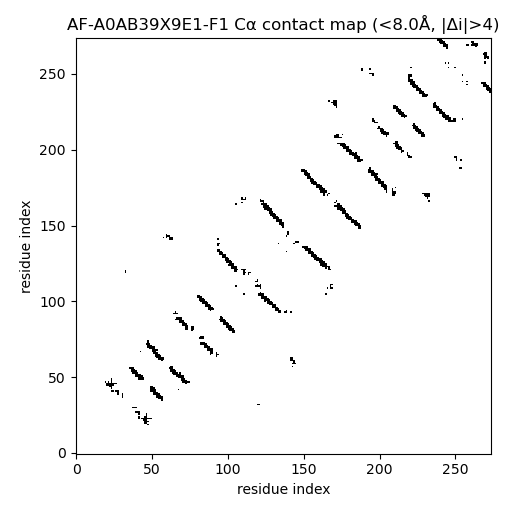 -8.512 7.852 1.00 95.62 185 SER A CA 1
ATOM 1416 C C . SER A 1 185 ? -13.878 -9.422 8.987 1.00 95.62 185 SER A C 1
ATOM 1418 O O . SER A 1 185 ? -15.024 -9.364 9.437 1.00 95.62 185 SER A O 1
ATOM 1420 N N . GLU A 1 186 ? -12.952 -10.223 9.494 1.00 95.12 186 GLU A N 1
ATOM 1421 C CA . GLU A 1 186 ? -13.214 -11.110 10.621 1.00 95.12 186 GLU A CA 1
ATOM 1422 C C . GLU A 1 186 ? -12.091 -11.032 11.647 1.00 95.12 186 GLU A C 1
ATOM 1424 O O . GLU A 1 186 ? -10.922 -10.815 11.321 1.00 95.12 186 GLU A O 1
ATOM 1429 N N . ILE A 1 187 ? -12.450 -11.247 12.909 1.00 93.44 187 ILE A N 1
ATOM 1430 C CA . ILE A 1 187 ? -11.505 -11.358 14.015 1.00 93.44 187 ILE A CA 1
ATOM 1431 C C . ILE A 1 187 ? -11.709 -12.669 14.751 1.00 93.44 187 ILE A C 1
ATOM 1433 O O . ILE A 1 187 ? -12.839 -13.124 14.943 1.00 93.44 187 ILE A O 1
ATOM 1437 N N . ARG A 1 188 ? -10.606 -13.277 15.184 1.00 94.19 188 ARG A N 1
ATOM 1438 C CA . ARG A 1 188 ? -10.651 -14.510 15.961 1.00 94.19 188 ARG A CA 1
ATOM 1439 C C . ARG A 1 188 ? -10.578 -14.210 17.454 1.00 94.19 188 ARG A C 1
ATOM 1441 O O . ARG A 1 188 ? -9.531 -13.800 17.950 1.00 94.19 188 ARG A O 1
ATOM 1448 N N . LEU A 1 189 ? -11.664 -14.478 18.179 1.00 91.69 189 LEU A N 1
ATOM 1449 C CA . LEU A 1 189 ? -11.742 -14.375 19.640 1.00 91.69 189 LEU A CA 1
ATOM 1450 C C . LEU A 1 189 ? -12.214 -15.709 20.216 1.00 91.69 189 LEU A C 1
ATOM 1452 O O . LEU A 1 189 ? -13.105 -16.344 19.664 1.00 91.69 189 LEU A O 1
ATOM 1456 N N . ASN A 1 190 ? -11.605 -16.162 21.316 1.00 88.12 190 ASN A N 1
ATOM 1457 C CA . ASN A 1 190 ? -11.970 -17.426 21.975 1.00 88.12 190 ASN A CA 1
ATOM 1458 C C . ASN A 1 190 ? -12.081 -18.615 20.997 1.00 88.12 190 ASN A C 1
ATOM 1460 O O . ASN A 1 190 ? -12.989 -19.433 21.087 1.00 88.12 190 ASN A O 1
ATOM 1464 N N . GLN A 1 191 ? -11.142 -18.690 20.044 1.00 89.12 191 GLN A N 1
ATOM 1465 C CA . GLN A 1 191 ? -11.069 -19.691 18.970 1.00 89.12 191 GLN A CA 1
ATOM 1466 C C . GLN A 1 191 ? -12.183 -19.639 17.907 1.00 89.12 191 GLN A C 1
ATOM 1468 O O . GLN A 1 191 ? -12.073 -20.382 16.931 1.00 89.12 191 GLN A O 1
ATOM 1473 N N . ALA A 1 192 ? -13.163 -18.741 18.023 1.00 93.56 192 ALA A N 1
ATOM 1474 C CA . ALA A 1 192 ? -14.231 -18.524 17.051 1.00 93.56 192 ALA A CA 1
ATOM 1475 C C . ALA A 1 192 ? -13.967 -17.285 16.178 1.00 93.56 192 ALA A C 1
ATOM 1477 O O . ALA A 1 192 ? -13.345 -16.318 16.622 1.00 93.56 192 ALA A O 1
ATOM 1478 N N . TRP A 1 193 ? -14.432 -17.328 14.929 1.00 94.88 193 TRP A N 1
ATOM 1479 C CA . TRP A 1 193 ? -14.419 -16.179 14.024 1.00 94.88 193 TRP A CA 1
ATOM 1480 C C . TRP A 1 193 ? -15.668 -15.327 14.226 1.00 94.88 193 TRP A C 1
ATOM 1482 O O . TRP A 1 193 ? -16.775 -15.848 14.383 1.00 94.88 193 TRP A O 1
ATOM 1492 N N . HIS A 1 194 ? -15.476 -14.014 14.219 1.00 95.56 194 HIS A N 1
ATOM 1493 C CA . HIS A 1 194 ? -16.537 -13.031 14.353 1.00 95.56 194 HIS A CA 1
ATOM 1494 C C . HIS A 1 194 ? -16.417 -11.993 13.242 1.00 95.56 194 HIS A C 1
ATOM 1496 O O . HIS A 1 194 ? -15.388 -11.326 13.128 1.00 95.56 194 HIS A O 1
ATOM 1502 N N . ALA A 1 195 ? -17.481 -11.843 12.453 1.00 95.56 195 ALA A N 1
ATOM 1503 C CA . ALA A 1 195 ? -17.558 -10.847 11.393 1.00 95.56 195 ALA A CA 1
ATOM 1504 C C . ALA A 1 195 ? -17.594 -9.422 11.961 1.00 95.56 195 ALA A C 1
ATOM 1506 O O . ALA A 1 195 ? -18.331 -9.136 12.902 1.00 95.56 195 ALA A O 1
ATOM 1507 N N . LEU A 1 196 ? -16.816 -8.523 11.366 1.00 93.69 196 LEU A N 1
ATOM 1508 C CA . LEU A 1 196 ? -16.691 -7.118 11.752 1.00 93.69 196 LEU A CA 1
ATOM 1509 C C . LEU A 1 196 ? -17.300 -6.151 10.723 1.00 93.69 196 LEU A C 1
ATOM 1511 O O . LEU A 1 196 ? -17.343 -4.947 10.969 1.00 93.69 196 LEU A O 1
ATOM 1515 N N . GLY A 1 197 ? -17.797 -6.669 9.599 1.00 93.31 197 GLY A N 1
ATOM 1516 C CA . GLY A 1 197 ? -18.297 -5.867 8.485 1.00 93.31 197 GLY A CA 1
ATOM 1517 C C . GLY A 1 197 ? -17.162 -5.378 7.588 1.00 93.31 197 GLY A C 1
ATOM 1518 O O . GLY A 1 197 ? -16.088 -5.973 7.557 1.00 93.31 197 GLY A O 1
ATOM 1519 N N . ASP A 1 198 ? -17.396 -4.291 6.860 1.00 95.25 198 ASP A N 1
ATOM 1520 C CA . ASP A 1 198 ? -16.410 -3.729 5.938 1.00 95.25 198 ASP A CA 1
ATOM 1521 C C . ASP A 1 198 ? -15.893 -2.384 6.454 1.00 95.25 198 ASP A C 1
ATOM 1523 O O . ASP A 1 198 ? -16.643 -1.571 7.006 1.00 95.25 198 ASP A O 1
ATOM 1527 N N . TYR A 1 199 ? -14.602 -2.140 6.252 1.00 96.62 199 TYR A N 1
ATOM 1528 C CA . TYR A 1 199 ? -13.923 -0.919 6.667 1.00 96.62 199 TYR A CA 1
ATOM 1529 C C . TYR A 1 199 ? -13.296 -0.234 5.470 1.00 96.62 199 TYR A C 1
ATOM 1531 O O . TYR A 1 199 ? -12.728 -0.870 4.589 1.00 96.62 199 TYR A O 1
ATOM 1539 N N . ARG A 1 200 ? -13.354 1.095 5.481 1.00 97.38 200 ARG A N 1
ATOM 1540 C CA . ARG A 1 200 ? -12.747 1.934 4.458 1.00 97.38 200 ARG A CA 1
ATOM 1541 C C . ARG A 1 200 ? -11.831 2.951 5.101 1.00 97.38 200 ARG A C 1
ATOM 1543 O O . ARG A 1 200 ? -12.282 3.795 5.875 1.00 97.38 200 ARG A O 1
ATOM 1550 N N . LEU A 1 201 ? -10.562 2.879 4.731 1.00 97.31 201 LEU A N 1
ATOM 1551 C CA . LEU A 1 201 ? -9.542 3.848 5.079 1.00 97.31 201 LEU A CA 1
ATOM 1552 C C . LEU A 1 201 ? -9.361 4.795 3.895 1.00 97.31 201 LEU A C 1
ATOM 1554 O O . LEU A 1 201 ? -9.093 4.363 2.776 1.00 97.31 201 LEU A O 1
ATOM 1558 N N . HIS A 1 202 ? -9.491 6.092 4.139 1.00 98.12 202 HIS A N 1
ATOM 1559 C CA . HIS A 1 202 ? -9.138 7.122 3.170 1.00 98.12 202 HIS A CA 1
ATOM 1560 C C . HIS A 1 202 ? -7.691 7.541 3.382 1.00 98.12 202 HIS A C 1
ATOM 1562 O O . HIS A 1 202 ? -7.340 7.980 4.478 1.00 98.12 202 HIS A O 1
ATOM 1568 N N . LEU A 1 203 ? -6.881 7.415 2.334 1.00 98.00 203 LEU A N 1
ATOM 1569 C CA . LEU A 1 203 ? -5.475 7.791 2.328 1.00 98.00 203 LEU A CA 1
ATOM 1570 C C . LEU A 1 203 ? -5.320 9.184 1.722 1.00 98.00 203 LEU A C 1
ATOM 1572 O O . LEU A 1 203 ? -5.948 9.505 0.710 1.00 98.00 203 LEU A O 1
ATOM 1576 N N . GLY A 1 204 ? -4.482 10.003 2.343 1.00 97.44 204 GLY A N 1
ATOM 1577 C CA . GLY A 1 204 ? -4.265 11.384 1.947 1.00 97.44 204 GLY A CA 1
ATOM 1578 C C . GLY A 1 204 ? -2.857 11.871 2.252 1.00 97.44 204 GLY A C 1
ATOM 1579 O O . GLY A 1 204 ? -2.062 11.190 2.900 1.00 97.44 204 GLY A O 1
ATOM 1580 N N . CYS A 1 205 ? -2.560 13.083 1.789 1.00 96.00 205 CYS A N 1
ATOM 1581 C CA . CYS A 1 205 ? -1.366 13.816 2.183 1.00 96.00 205 CYS A CA 1
ATOM 1582 C C . CYS A 1 205 ? -1.762 15.085 2.932 1.00 96.00 205 CYS A C 1
ATOM 1584 O O . CYS A 1 205 ? -2.596 15.866 2.471 1.00 96.00 205 CYS A O 1
ATOM 1586 N N . THR A 1 206 ? -1.180 15.286 4.108 1.00 93.94 206 THR A N 1
ATOM 1587 C CA . THR A 1 206 ? -1.419 16.483 4.920 1.00 93.94 206 THR A CA 1
ATOM 1588 C C . THR A 1 206 ? -0.613 17.674 4.400 1.00 93.94 206 THR A C 1
ATOM 1590 O O . THR A 1 206 ? 0.369 17.520 3.677 1.00 93.94 206 THR A O 1
ATOM 1593 N N . THR A 1 207 ? -0.958 18.886 4.842 1.00 89.19 207 THR A N 1
ATOM 1594 C CA . THR A 1 207 ? -0.184 20.105 4.536 1.00 89.19 207 THR A CA 1
ATOM 1595 C C . THR A 1 207 ? 1.256 20.050 5.048 1.00 89.19 207 THR A C 1
ATOM 1597 O O . THR A 1 207 ? 2.129 20.719 4.506 1.00 89.19 207 THR A O 1
ATOM 1600 N N . ASN A 1 208 ? 1.511 19.235 6.075 1.00 87.50 208 ASN A N 1
ATOM 1601 C CA . ASN A 1 208 ? 2.842 18.998 6.630 1.00 87.50 208 ASN A CA 1
ATOM 1602 C C . ASN A 1 208 ? 3.588 17.875 5.894 1.00 87.50 208 ASN A C 1
ATOM 1604 O O . ASN A 1 208 ? 4.623 17.423 6.377 1.00 87.50 208 ASN A O 1
ATOM 1608 N N . GLN A 1 209 ? 3.069 17.427 4.743 1.00 89.44 209 GLN A N 1
ATOM 1609 C CA . GLN A 1 209 ? 3.680 16.410 3.881 1.00 89.44 209 GLN A CA 1
ATOM 1610 C C . GLN A 1 209 ? 3.873 15.053 4.578 1.00 89.44 209 GLN A C 1
ATOM 1612 O O . GLN A 1 209 ? 4.799 14.286 4.295 1.00 89.44 209 GLN A O 1
ATOM 1617 N N . ALA A 1 210 ? 2.961 14.772 5.508 1.00 91.94 210 ALA A N 1
ATOM 1618 C CA . ALA A 1 210 ? 2.780 13.485 6.159 1.00 91.94 210 ALA A CA 1
ATOM 1619 C C . ALA A 1 210 ? 1.652 12.710 5.475 1.00 91.94 210 ALA A C 1
ATOM 1621 O O . ALA A 1 210 ? 0.648 13.313 5.080 1.00 91.94 210 ALA A O 1
ATOM 1622 N N . ILE A 1 211 ? 1.790 11.386 5.399 1.00 94.69 211 ILE A N 1
ATOM 1623 C CA . ILE A 1 211 ? 0.695 10.511 4.965 1.00 94.69 211 ILE A CA 1
ATOM 1624 C C . ILE A 1 211 ? -0.370 10.521 6.057 1.00 94.69 211 ILE A C 1
ATOM 1626 O O . ILE A 1 211 ? -0.040 10.356 7.231 1.00 94.69 211 ILE A O 1
ATOM 1630 N N . SER A 1 212 ? -1.632 10.686 5.675 1.00 96.44 212 SER A N 1
ATOM 1631 C CA . SER A 1 212 ? -2.785 10.488 6.547 1.00 96.44 212 SER A CA 1
ATOM 1632 C C . SER A 1 212 ? -3.592 9.271 6.110 1.00 96.44 212 SER A C 1
ATOM 1634 O O . SER A 1 212 ? -3.744 9.003 4.919 1.00 96.44 212 SER A O 1
ATOM 1636 N N . ALA A 1 213 ? -4.134 8.541 7.079 1.00 97.38 213 ALA A N 1
ATOM 1637 C CA . ALA A 1 213 ? -5.095 7.471 6.856 1.00 97.38 213 ALA A CA 1
ATOM 1638 C C . ALA A 1 213 ? -6.251 7.626 7.847 1.00 97.38 213 ALA A C 1
ATOM 1640 O O . ALA A 1 213 ? -6.020 7.717 9.051 1.00 97.38 213 ALA A O 1
ATOM 1641 N N . THR A 1 214 ? -7.489 7.680 7.351 1.00 97.94 214 THR A N 1
ATOM 1642 C CA . THR A 1 214 ? -8.663 7.979 8.189 1.00 97.94 214 THR A CA 1
ATOM 1643 C C . THR A 1 214 ? -9.799 6.980 7.997 1.00 97.94 214 THR A C 1
ATOM 1645 O O . THR A 1 214 ? -10.108 6.600 6.869 1.00 97.94 214 THR A O 1
ATOM 1648 N N . ILE A 1 215 ? -10.447 6.583 9.094 1.00 97.44 215 ILE A N 1
ATOM 1649 C CA . ILE A 1 215 ? -11.693 5.799 9.107 1.00 97.44 215 ILE A CA 1
ATOM 1650 C C . ILE A 1 215 ? -12.789 6.667 9.717 1.00 97.44 215 ILE A C 1
ATOM 1652 O O . ILE A 1 215 ? -12.578 7.303 10.748 1.00 97.44 215 ILE A O 1
ATOM 1656 N N . LYS A 1 216 ? -13.969 6.680 9.093 1.00 93.88 216 LYS A N 1
ATOM 1657 C CA . LYS A 1 216 ? -15.137 7.426 9.577 1.00 93.88 216 LYS A CA 1
ATOM 1658 C C . LYS A 1 216 ? -16.086 6.540 10.385 1.00 93.88 216 LYS A C 1
ATOM 1660 O O . LYS A 1 216 ? -16.085 5.319 10.255 1.00 93.88 216 LYS A O 1
ATOM 1665 N N . ASP A 1 217 ? -16.940 7.196 11.171 1.00 88.19 217 ASP A N 1
ATOM 1666 C CA . ASP A 1 217 ? -17.935 6.598 12.075 1.00 88.19 217 ASP A CA 1
ATOM 1667 C C . ASP A 1 217 ? -19.141 5.988 11.330 1.00 88.19 217 ASP A C 1
ATOM 1669 O O . ASP A 1 217 ? -20.289 6.385 11.516 1.00 88.19 217 ASP A O 1
ATOM 1673 N N . ASN A 1 218 ? -18.881 5.070 10.401 1.00 91.25 218 ASN A N 1
ATOM 1674 C CA . ASN A 1 218 ? -19.887 4.404 9.570 1.00 91.25 218 ASN A CA 1
ATOM 1675 C C . ASN A 1 218 ? -19.588 2.906 9.394 1.00 91.25 218 ASN A C 1
ATOM 1677 O O . ASN A 1 218 ? -19.718 2.357 8.303 1.00 91.25 218 ASN A O 1
ATOM 1681 N N . ASN A 1 219 ? -19.177 2.254 10.478 1.00 94.25 219 ASN A N 1
ATOM 1682 C CA . ASN A 1 219 ? -18.835 0.833 10.526 1.00 94.25 219 ASN A CA 1
ATOM 1683 C C . ASN A 1 219 ? -19.388 0.189 11.809 1.00 94.25 219 ASN A C 1
ATOM 1685 O O . ASN A 1 219 ? -19.826 0.885 12.727 1.00 94.25 219 ASN A O 1
ATOM 1689 N N . TRP A 1 220 ? -19.368 -1.143 11.894 1.00 94.25 220 TRP A N 1
ATOM 1690 C CA . TRP A 1 220 ? -20.035 -1.877 12.978 1.00 94.25 220 TRP A CA 1
ATOM 1691 C C . TRP A 1 220 ? -19.466 -1.581 14.366 1.00 94.25 220 TRP A C 1
ATOM 1693 O O . TRP A 1 220 ? -20.204 -1.626 15.351 1.00 94.25 220 TRP A O 1
ATOM 1703 N N . LEU A 1 221 ? -18.187 -1.221 14.459 1.00 93.00 221 LEU A N 1
ATOM 1704 C CA . LEU A 1 221 ? -17.546 -0.862 15.725 1.00 93.00 221 LEU A CA 1
ATOM 1705 C C . LEU A 1 221 ? -17.707 0.618 16.085 1.00 93.00 221 LEU A C 1
ATOM 1707 O O . LEU A 1 221 ? -17.185 1.039 17.118 1.00 93.00 221 LEU A O 1
ATOM 1711 N N . GLY A 1 222 ? -18.378 1.407 15.237 1.00 94.00 222 GLY A N 1
ATOM 1712 C CA . GLY A 1 222 ? -18.355 2.863 15.336 1.00 94.00 222 GLY A CA 1
ATOM 1713 C C . GLY A 1 222 ? -16.916 3.359 15.444 1.00 94.00 222 GLY A C 1
ATOM 1714 O O . GLY A 1 222 ? -16.609 4.171 16.305 1.00 94.00 222 GLY A O 1
ATOM 1715 N N . LEU A 1 223 ? -15.992 2.751 14.698 1.00 94.56 223 LEU A N 1
ATOM 1716 C CA . LEU A 1 223 ? -14.565 3.036 14.766 1.00 94.56 223 LEU A CA 1
ATOM 1717 C C . LEU A 1 223 ? -14.277 4.339 14.023 1.00 94.56 223 LEU A C 1
ATOM 1719 O O . LEU A 1 223 ? -14.634 4.475 12.856 1.00 94.56 223 LEU A O 1
ATOM 1723 N N . ILE A 1 224 ? -13.589 5.260 14.685 1.00 96.44 224 ILE A N 1
ATOM 1724 C CA . ILE A 1 224 ? -12.951 6.421 14.065 1.00 96.44 224 ILE A CA 1
ATOM 1725 C C . ILE A 1 224 ? -11.454 6.253 14.265 1.00 96.44 224 ILE A C 1
ATOM 1727 O O . ILE A 1 224 ? -11.019 5.965 15.381 1.00 96.44 224 ILE A O 1
ATOM 1731 N N . VAL A 1 225 ? -10.686 6.425 13.196 1.00 96.44 225 VAL A N 1
ATOM 1732 C CA . VAL A 1 225 ? -9.221 6.388 13.227 1.00 96.44 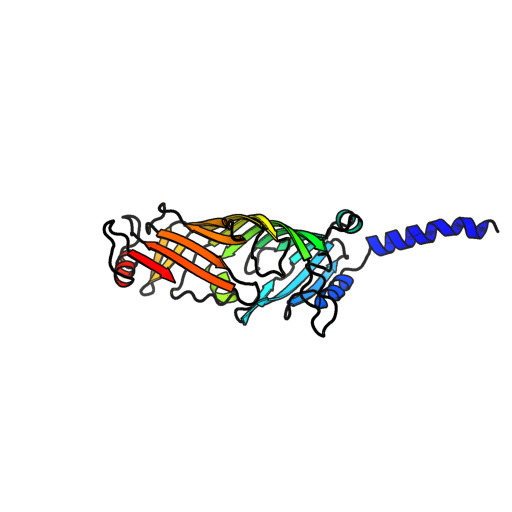225 VAL A CA 1
ATOM 1733 C C . VAL A 1 225 ? -8.702 7.590 12.467 1.00 96.44 225 VAL A C 1
ATOM 1735 O O . VAL A 1 225 ? -9.151 7.842 11.353 1.00 96.44 225 VAL A O 1
ATOM 1738 N N . ASP A 1 226 ? -7.709 8.248 13.044 1.00 96.75 226 ASP A N 1
ATOM 1739 C CA . ASP A 1 226 ? -6.847 9.225 12.407 1.00 96.75 226 ASP A CA 1
ATOM 1740 C C . ASP A 1 226 ? -5.401 8.764 12.614 1.00 96.75 226 ASP A C 1
ATOM 1742 O O . ASP A 1 226 ? -4.832 8.860 13.702 1.00 96.75 226 ASP A O 1
ATOM 1746 N N . ALA A 1 227 ? -4.803 8.213 11.562 1.00 95.44 227 ALA A N 1
ATOM 1747 C CA . ALA A 1 227 ? -3.415 7.783 11.558 1.00 95.44 227 ALA A CA 1
ATOM 1748 C C . ALA A 1 227 ? -2.569 8.729 10.706 1.00 95.44 227 ALA A C 1
ATOM 1750 O O . ALA A 1 227 ? -3.001 9.182 9.642 1.00 95.44 227 ALA A O 1
ATOM 1751 N N . GLN A 1 228 ? -1.352 9.011 11.163 1.00 94.88 228 GLN A N 1
ATOM 1752 C CA . GLN A 1 228 ? -0.378 9.802 10.420 1.00 94.88 228 GLN A CA 1
ATOM 1753 C C . GLN A 1 228 ? 0.989 9.129 10.420 1.00 94.88 228 GLN A C 1
ATOM 1755 O O . GLN A 1 228 ? 1.419 8.573 11.431 1.00 94.88 228 GLN A O 1
ATOM 1760 N N . VAL A 1 229 ? 1.680 9.217 9.284 1.00 91.94 229 VAL A N 1
ATOM 1761 C CA . VAL A 1 229 ? 3.080 8.804 9.152 1.00 91.94 229 VAL A CA 1
ATOM 1762 C C . VAL A 1 229 ? 3.932 10.037 8.880 1.00 91.94 229 VAL A C 1
ATOM 1764 O O . VAL A 1 229 ? 3.790 10.700 7.851 1.00 91.94 229 VAL A O 1
ATOM 1767 N N . THR A 1 230 ? 4.806 10.337 9.835 1.00 88.94 230 THR A N 1
ATOM 1768 C CA . THR A 1 230 ? 5.716 11.490 9.868 1.00 88.94 230 THR A CA 1
ATOM 1769 C C . THR A 1 230 ? 7.169 11.023 10.021 1.00 88.94 230 THR A C 1
ATOM 1771 O O . THR A 1 230 ? 7.432 9.825 10.141 1.00 88.94 230 THR A O 1
ATOM 1774 N N . GLY A 1 231 ? 8.140 11.941 9.985 1.00 82.62 231 GLY A N 1
ATOM 1775 C CA . GLY A 1 231 ? 9.569 11.605 10.040 1.00 82.62 231 GLY A CA 1
ATOM 1776 C C . GLY A 1 231 ? 10.164 11.322 8.657 1.00 82.62 231 GLY A C 1
ATOM 1777 O O . GLY A 1 231 ? 9.720 11.895 7.669 1.00 82.62 231 GLY A O 1
ATOM 1778 N N . SER A 1 232 ? 11.165 10.441 8.566 1.00 75.88 232 SER A N 1
ATOM 1779 C CA . SER A 1 232 ? 11.800 10.067 7.289 1.00 75.88 232 SER A CA 1
ATOM 1780 C C . SER A 1 232 ? 11.565 8.599 6.936 1.00 75.88 232 SER A C 1
ATOM 1782 O O . SER A 1 232 ? 11.228 7.797 7.802 1.00 75.88 232 SER A O 1
ATOM 1784 N N . MET A 1 233 ? 11.816 8.211 5.682 1.00 72.56 233 MET A N 1
ATOM 1785 C CA . MET A 1 233 ? 11.699 6.811 5.239 1.00 72.56 233 MET A CA 1
ATOM 1786 C C . MET A 1 233 ? 12.567 5.842 6.062 1.00 72.56 233 MET A C 1
ATOM 1788 O O . MET A 1 233 ? 12.200 4.688 6.254 1.00 72.56 233 MET A O 1
ATOM 1792 N N . GLN A 1 234 ? 13.710 6.305 6.581 1.00 71.69 234 GLN A N 1
ATOM 1793 C CA . GLN A 1 234 ? 14.610 5.503 7.419 1.00 71.69 234 GLN A CA 1
ATOM 1794 C C . GLN A 1 234 ? 14.152 5.419 8.882 1.00 71.69 234 GLN A C 1
ATOM 1796 O O . GLN A 1 234 ? 14.528 4.486 9.589 1.00 71.69 234 GLN A O 1
ATOM 1801 N N . ARG A 1 235 ? 13.384 6.406 9.360 1.00 77.88 235 ARG A N 1
ATOM 1802 C CA . ARG A 1 235 ? 12.832 6.454 10.722 1.00 77.88 235 ARG A CA 1
ATOM 1803 C C . ARG A 1 235 ? 11.387 6.960 10.679 1.00 77.88 235 ARG A C 1
ATOM 1805 O O . ARG A 1 235 ? 11.137 8.102 11.078 1.00 77.88 235 ARG A O 1
ATOM 1812 N N . PRO A 1 236 ? 10.450 6.139 10.176 1.00 83.31 236 PRO A N 1
ATOM 1813 C CA . PRO A 1 236 ? 9.046 6.505 10.149 1.00 83.31 236 PRO A CA 1
ATOM 1814 C C . PRO A 1 236 ? 8.509 6.589 11.578 1.00 83.31 236 PRO A C 1
ATOM 1816 O O . PRO A 1 236 ? 8.774 5.724 12.413 1.00 83.31 236 PRO A O 1
ATOM 1819 N N . GLN A 1 237 ? 7.742 7.635 11.849 1.00 87.50 237 GLN A N 1
ATOM 1820 C CA . GLN A 1 237 ? 7.008 7.832 13.090 1.00 87.50 237 GLN A CA 1
ATOM 1821 C C . GLN A 1 237 ? 5.525 7.722 12.773 1.00 87.50 237 GLN A C 1
ATOM 1823 O O . GLN A 1 237 ? 4.970 8.553 12.052 1.00 87.50 237 GLN A O 1
ATOM 1828 N N . VAL A 1 238 ? 4.905 6.666 13.287 1.00 89.88 238 VAL A N 1
ATOM 1829 C CA . VAL A 1 238 ? 3.478 6.407 13.117 1.00 89.88 238 VAL A CA 1
ATOM 1830 C C . VAL A 1 238 ? 2.770 6.860 14.382 1.00 89.88 238 VAL A C 1
ATOM 1832 O O . VAL A 1 238 ? 3.175 6.482 15.476 1.00 89.88 238 VAL A O 1
ATOM 1835 N N . THR A 1 239 ? 1.725 7.661 14.221 1.00 92.56 239 THR A N 1
ATOM 1836 C CA . THR A 1 239 ? 0.807 8.023 15.302 1.00 92.56 239 THR A CA 1
ATOM 1837 C C . THR A 1 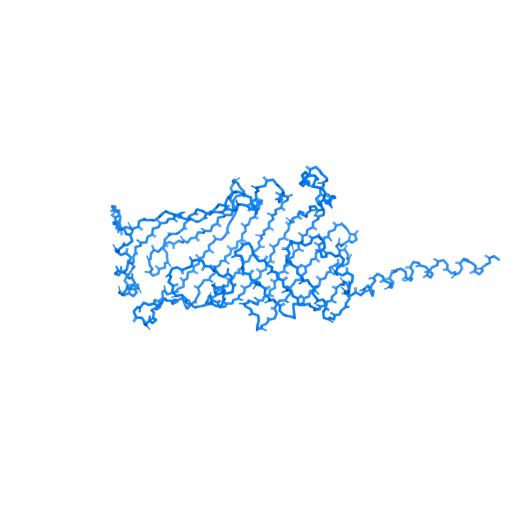239 ? -0.586 7.594 14.894 1.00 92.56 239 THR A C 1
ATOM 1839 O O . THR A 1 239 ? -1.004 7.868 13.768 1.00 92.56 239 THR A O 1
ATOM 1842 N N . VAL A 1 240 ? -1.298 6.919 15.790 1.00 93.69 240 VAL A N 1
ATOM 1843 C CA . VAL A 1 240 ? -2.655 6.432 15.551 1.00 93.69 240 VAL A CA 1
ATOM 1844 C C . VAL A 1 240 ? -3.545 6.884 16.696 1.00 93.69 240 VAL A C 1
ATOM 1846 O O . VAL A 1 240 ? -3.450 6.391 17.819 1.00 93.69 240 VAL A O 1
ATOM 1849 N N . THR A 1 241 ? -4.455 7.804 16.402 1.00 94.69 241 THR A N 1
ATOM 1850 C CA . THR A 1 241 ? -5.490 8.236 17.340 1.00 94.69 241 THR A CA 1
ATOM 1851 C C . THR A 1 241 ? -6.857 7.808 16.845 1.00 94.69 241 THR A C 1
ATOM 1853 O O . THR A 1 241 ? -7.060 7.504 15.669 1.00 94.69 241 THR A O 1
ATOM 1856 N N . GLY A 1 242 ? -7.817 7.737 17.756 1.00 94.75 242 GLY A N 1
ATOM 1857 C CA . GLY A 1 242 ? -9.168 7.385 17.373 1.00 94.75 242 GLY A CA 1
ATOM 1858 C C . GLY A 1 242 ? -10.072 7.112 18.552 1.00 94.75 242 GLY A C 1
ATOM 1859 O O . GLY A 1 242 ? -9.749 7.385 19.709 1.00 94.75 242 GLY A O 1
ATOM 1860 N N . SER A 1 243 ? -11.247 6.583 18.240 1.00 95.06 243 SER A N 1
ATOM 1861 C CA . SER A 1 243 ? -12.208 6.159 19.248 1.00 95.06 243 SER A CA 1
ATOM 1862 C C . SER A 1 243 ? -13.118 5.060 18.725 1.00 95.06 243 SER A C 1
ATOM 1864 O O . SER A 1 243 ? -13.377 4.973 17.525 1.00 95.06 243 SER A O 1
ATOM 1866 N N . ILE A 1 244 ? -13.634 4.242 19.636 1.00 94.38 244 ILE A N 1
ATOM 1867 C CA . ILE A 1 244 ? -14.515 3.116 19.320 1.00 94.38 244 ILE A CA 1
ATOM 1868 C C . ILE A 1 244 ? -15.824 3.277 20.084 1.00 94.38 244 ILE A C 1
ATOM 1870 O O . ILE A 1 244 ? -15.819 3.589 21.275 1.00 94.38 244 ILE A O 1
ATOM 1874 N N . LYS A 1 245 ? -16.949 3.044 19.411 1.00 94.00 245 LYS A N 1
ATOM 1875 C CA . LYS A 1 245 ? -18.270 2.964 20.036 1.00 94.00 245 LYS A CA 1
ATOM 1876 C C . LYS A 1 245 ? -19.061 1.851 19.354 1.00 94.00 245 LYS A C 1
ATOM 1878 O O . LYS A 1 245 ? -19.727 2.120 18.352 1.00 94.00 245 LYS A O 1
ATOM 1883 N N . PRO A 1 246 ? -18.975 0.607 19.866 1.00 92.81 246 PRO A N 1
ATOM 1884 C CA . PRO A 1 246 ? -19.630 -0.535 19.245 1.00 92.81 246 PRO A CA 1
ATOM 1885 C C . PRO A 1 246 ? -21.113 -0.261 18.987 1.00 92.81 246 PRO A C 1
ATOM 1887 O O . PRO A 1 246 ? -21.835 0.212 19.867 1.00 92.81 246 PRO A O 1
ATOM 1890 N N . THR A 1 247 ? -21.559 -0.536 17.764 1.00 92.69 247 THR A N 1
ATOM 1891 C CA . THR A 1 247 ? -22.969 -0.409 17.383 1.00 92.69 247 THR A CA 1
ATOM 1892 C C . THR A 1 247 ? -23.723 -1.697 17.709 1.00 92.69 247 THR A C 1
ATOM 1894 O O . THR A 1 247 ? -23.126 -2.707 18.077 1.00 92.69 247 THR A O 1
ATOM 1897 N N . SER A 1 248 ? -25.039 -1.711 17.496 1.00 92.25 248 SER A N 1
ATOM 1898 C CA . SER A 1 248 ? -25.839 -2.939 17.587 1.00 92.25 248 SER A CA 1
ATOM 1899 C C . SER A 1 248 ? -25.457 -4.014 16.559 1.00 92.25 248 SER A C 1
ATOM 1901 O O . SER A 1 248 ? -25.904 -5.149 16.694 1.00 92.25 248 SER A O 1
ATOM 1903 N N . GLN A 1 249 ? -24.658 -3.678 15.537 1.00 93.19 249 GLN A N 1
ATOM 1904 C CA . GLN A 1 249 ? -24.151 -4.640 14.554 1.00 93.19 249 GLN A CA 1
ATOM 1905 C C . GLN A 1 249 ? -22.839 -5.306 14.990 1.00 93.19 249 GLN A C 1
ATOM 1907 O O . GLN A 1 249 ? -22.467 -6.332 14.428 1.00 93.19 249 GLN A O 1
ATOM 1912 N N . ALA A 1 250 ? -22.132 -4.745 15.977 1.00 92.56 250 ALA A N 1
ATOM 1913 C CA . ALA A 1 250 ? -20.902 -5.345 16.477 1.00 92.56 250 ALA A CA 1
ATOM 1914 C C . ALA A 1 250 ? -21.196 -6.698 17.151 1.00 92.56 250 ALA A C 1
ATOM 1916 O O . ALA A 1 250 ? -22.115 -6.780 17.973 1.00 92.56 250 ALA A O 1
ATOM 1917 N N . PRO A 1 251 ? -20.401 -7.752 16.888 1.00 92.94 251 PRO A N 1
ATOM 1918 C CA . PRO A 1 251 ? -20.519 -9.000 17.629 1.00 92.94 251 PRO A CA 1
ATOM 1919 C C . PRO A 1 251 ? -20.308 -8.763 19.122 1.00 92.94 251 PRO A C 1
ATOM 1921 O O . PRO A 1 251 ? -19.347 -8.102 19.522 1.00 92.94 251 PRO A O 1
ATOM 1924 N N . GLN A 1 252 ? -21.166 -9.360 19.950 1.00 91.81 252 GLN A N 1
ATOM 1925 C CA . GLN A 1 252 ? -21.113 -9.193 21.402 1.00 91.81 252 GLN A CA 1
ATOM 1926 C C . GLN A 1 252 ? -19.714 -9.468 22.000 1.00 91.81 252 GLN A C 1
ATOM 1928 O O . GLN A 1 252 ? -19.237 -8.610 22.742 1.00 91.81 252 GLN A O 1
ATOM 1933 N N . PRO A 1 253 ? -18.989 -10.551 21.632 1.00 91.50 253 PRO A N 1
ATOM 1934 C CA . PRO A 1 253 ? -17.645 -10.797 22.170 1.00 91.50 253 PRO A CA 1
ATOM 1935 C C . PRO A 1 253 ? -16.636 -9.690 21.841 1.00 91.50 253 PRO A C 1
ATOM 1937 O O . PRO A 1 253 ? -15.714 -9.429 22.610 1.00 91.50 253 PRO A O 1
ATOM 1940 N N . VAL A 1 254 ? -16.810 -9.021 20.698 1.00 89.56 254 VAL A N 1
ATOM 1941 C CA . V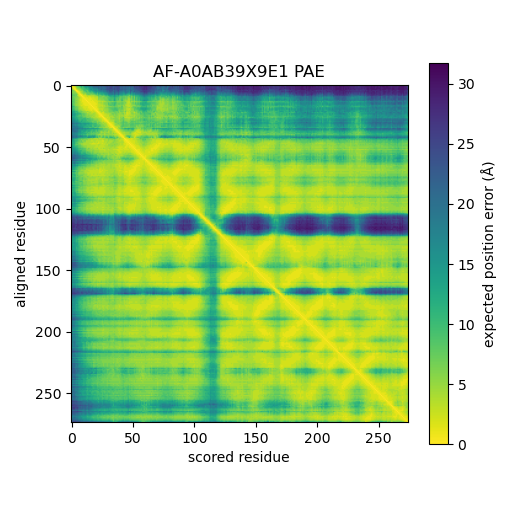AL A 1 254 ? -15.954 -7.907 20.282 1.00 89.56 254 VAL A CA 1
ATOM 1942 C C . VAL A 1 254 ? -16.321 -6.651 21.068 1.00 89.56 254 VAL A C 1
ATOM 1944 O O . VAL A 1 254 ? -15.433 -5.988 21.594 1.00 89.56 254 VAL A O 1
ATOM 1947 N N . ALA A 1 255 ? -17.614 -6.344 21.206 1.00 88.94 255 ALA A N 1
ATOM 1948 C CA . ALA A 1 255 ? -18.084 -5.193 21.977 1.00 88.94 255 ALA A CA 1
ATOM 1949 C C . ALA A 1 255 ? -17.651 -5.264 23.453 1.00 88.94 255 ALA A C 1
ATOM 1951 O O . ALA A 1 255 ? -17.231 -4.257 24.023 1.00 88.94 255 ALA A O 1
ATOM 1952 N N . GLU A 1 256 ? -17.684 -6.459 24.049 1.00 87.81 256 GLU A N 1
ATOM 1953 C CA . GLU A 1 256 ? -17.184 -6.707 25.403 1.00 87.81 256 GLU A CA 1
ATOM 1954 C C . GLU A 1 256 ? -15.676 -6.446 25.502 1.00 87.81 256 GLU A C 1
ATOM 1956 O O . GLU A 1 256 ? -15.236 -5.779 26.438 1.00 87.81 256 GLU A O 1
ATOM 1961 N N . LEU A 1 257 ? -14.883 -6.876 24.514 1.00 85.25 257 LEU A N 1
ATOM 1962 C CA . LEU A 1 257 ? -13.437 -6.636 24.497 1.00 85.25 257 LEU A CA 1
ATOM 1963 C C . LEU A 1 257 ? -13.095 -5.139 24.487 1.00 85.25 257 LEU A C 1
ATOM 1965 O O . LEU A 1 257 ? -12.175 -4.717 25.186 1.00 85.25 257 LEU A O 1
ATOM 1969 N N . VAL A 1 258 ? -13.852 -4.328 23.737 1.00 84.62 258 VAL A N 1
ATOM 1970 C CA . VAL A 1 258 ? -13.618 -2.875 23.651 1.00 84.62 258 VAL A CA 1
ATOM 1971 C C . VAL A 1 258 ? -13.720 -2.214 25.030 1.00 84.62 258 VAL A C 1
ATOM 1973 O O . VAL A 1 258 ? -12.941 -1.312 25.326 1.00 84.62 258 VAL A O 1
ATOM 1976 N N . SER A 1 259 ? -14.602 -2.701 25.911 1.00 80.00 259 SER A N 1
ATOM 1977 C CA . SER A 1 259 ? -14.755 -2.164 27.275 1.00 80.00 259 SER A CA 1
ATOM 1978 C C . SER A 1 259 ? -13.501 -2.309 28.149 1.00 80.00 259 SER A C 1
ATOM 1980 O O . SER A 1 259 ? -13.323 -1.544 29.095 1.00 80.00 259 SER A O 1
ATOM 1982 N N . PHE A 1 260 ? -12.597 -3.234 27.810 1.00 82.75 260 PHE A N 1
ATOM 1983 C CA . PHE A 1 260 ? -11.317 -3.408 28.502 1.00 82.75 260 PHE A CA 1
ATOM 1984 C C . PHE A 1 260 ? -10.210 -2.483 27.980 1.00 82.75 260 PHE A C 1
ATOM 1986 O O . PHE A 1 260 ? -9.173 -2.364 28.628 1.00 82.75 260 PHE A O 1
ATOM 1993 N N . ILE A 1 261 ? -10.407 -1.828 26.828 1.00 80.62 261 ILE A N 1
ATOM 1994 C CA . ILE A 1 261 ? -9.411 -0.931 26.220 1.00 80.62 261 ILE A CA 1
ATOM 1995 C C . ILE A 1 261 ? -9.330 0.397 26.985 1.00 80.62 261 ILE A C 1
ATOM 1997 O O . ILE A 1 261 ? -8.254 0.981 27.102 1.00 80.62 261 ILE A O 1
ATOM 2001 N N . GLY A 1 262 ? -10.448 0.877 27.533 1.00 82.81 262 GLY A N 1
ATOM 2002 C CA . GLY A 1 262 ? -10.483 2.137 28.266 1.00 82.81 262 GLY A CA 1
ATOM 2003 C C . GLY A 1 262 ? -11.878 2.524 28.737 1.00 82.81 262 GLY A C 1
ATOM 2004 O O . GLY A 1 262 ? -12.859 1.820 28.503 1.00 82.81 262 GLY A O 1
ATOM 2005 N N . GLN A 1 263 ? -11.962 3.668 29.413 1.00 87.62 263 GLN A N 1
ATOM 2006 C CA . GLN A 1 263 ? -13.238 4.217 29.864 1.00 87.62 263 GLN A CA 1
ATOM 2007 C C . GLN A 1 263 ? -13.897 5.057 28.761 1.00 87.62 263 GLN A C 1
ATOM 2009 O O . GLN A 1 263 ? -13.193 5.775 28.045 1.00 87.62 263 GLN A O 1
ATOM 2014 N N . PRO A 1 264 ? -15.232 4.993 28.622 1.00 90.81 264 PRO A N 1
ATOM 2015 C CA . PRO A 1 264 ? -15.953 5.831 27.680 1.00 90.81 264 PRO A CA 1
ATOM 2016 C C . PRO A 1 264 ? -15.908 7.310 28.088 1.00 90.81 264 PRO A C 1
ATOM 2018 O O . PRO A 1 264 ? -15.968 7.650 29.270 1.00 90.81 264 PRO A O 1
ATOM 2021 N N . ASP A 1 265 ? -15.849 8.186 27.091 1.00 91.00 265 ASP A N 1
ATOM 2022 C CA . ASP A 1 265 ? -15.998 9.629 27.236 1.00 91.00 265 ASP A CA 1
ATOM 2023 C C . ASP A 1 265 ? -17.471 10.047 27.446 1.00 91.00 265 ASP A C 1
ATOM 2025 O O . ASP A 1 265 ? -18.385 9.221 27.541 1.00 91.00 265 ASP A O 1
ATOM 2029 N N . SER A 1 266 ? -17.730 11.357 27.490 1.00 91.19 266 SER A N 1
ATOM 2030 C CA . SER A 1 266 ? -19.083 11.913 27.649 1.00 91.19 266 SER A CA 1
ATOM 2031 C C . SER A 1 266 ? -20.049 11.567 26.506 1.00 91.19 266 SER A C 1
ATOM 2033 O O . SER A 1 266 ? -21.260 11.709 26.670 1.00 91.19 266 SER A O 1
ATOM 2035 N N . GLN A 1 267 ? -19.544 11.102 25.361 1.00 90.00 267 GLN A N 1
ATOM 2036 C CA . GLN A 1 267 ? -20.325 10.657 24.206 1.00 90.00 267 GLN A CA 1
ATOM 2037 C C . GLN A 1 267 ? -20.476 9.126 24.158 1.00 90.00 267 GLN A C 1
ATOM 2039 O O . GLN A 1 267 ? -21.117 8.587 23.242 1.00 90.00 267 GLN A O 1
ATOM 2044 N N . GLY A 1 268 ? -19.922 8.412 25.142 1.00 90.19 268 GLY A N 1
ATOM 2045 C CA . GLY A 1 268 ? -19.920 6.955 25.203 1.00 90.19 268 GLY A CA 1
ATOM 2046 C C . GLY A 1 268 ? -18.902 6.307 24.263 1.00 90.19 268 GLY A C 1
ATOM 2047 O O . GLY A 1 268 ? -19.073 5.137 23.926 1.00 90.19 268 GLY A O 1
ATOM 2048 N N . ARG A 1 269 ? -17.901 7.055 23.780 1.00 93.56 269 ARG A N 1
ATOM 2049 C CA . ARG A 1 269 ? -16.837 6.552 22.902 1.00 93.56 269 ARG A CA 1
ATOM 2050 C C . ARG A 1 269 ? -15.590 6.257 23.727 1.00 93.56 269 ARG A C 1
ATOM 2052 O O . ARG A 1 269 ? -15.259 7.010 24.632 1.00 93.56 269 ARG A O 1
ATOM 2059 N N . ILE A 1 270 ? -14.889 5.174 23.420 1.00 93.94 270 ILE A N 1
ATOM 2060 C CA . ILE A 1 270 ? -13.651 4.787 24.105 1.00 93.94 270 ILE A CA 1
ATOM 2061 C C . ILE A 1 270 ? -12.473 5.282 23.255 1.00 93.94 270 ILE A C 1
ATOM 2063 O O . ILE A 1 270 ? -12.274 4.749 22.158 1.00 93.94 270 ILE A O 1
ATOM 2067 N N . PRO A 1 271 ? -11.734 6.321 23.688 1.00 93.62 271 PRO A N 1
ATOM 2068 C CA . PRO A 1 271 ? -10.623 6.873 22.922 1.00 93.62 271 PRO A CA 1
ATOM 2069 C C . PRO A 1 271 ? -9.362 6.009 23.042 1.00 93.62 271 PRO A C 1
ATOM 2071 O O . PRO A 1 271 ? -9.132 5.359 24.061 1.00 93.62 271 PRO A O 1
ATOM 2074 N N . PHE A 1 272 ? -8.511 6.056 22.020 1.00 90.62 272 PHE A N 1
ATOM 2075 C CA . PHE A 1 272 ? -7.173 5.466 22.046 1.00 90.62 272 PHE A CA 1
ATOM 2076 C C . PHE A 1 272 ? -6.157 6.372 21.343 1.00 90.62 272 PHE A C 1
ATOM 2078 O O . PHE A 1 272 ? -6.502 7.163 20.462 1.00 90.62 272 PHE A O 1
ATOM 2085 N N . ASN A 1 273 ? -4.898 6.256 21.762 1.00 90.81 273 ASN A N 1
ATOM 2086 C CA . ASN A 1 273 ? -3.766 6.994 21.215 1.00 90.81 273 ASN A CA 1
ATOM 2087 C C . ASN A 1 273 ? -2.510 6.120 21.327 1.00 90.81 273 ASN A C 1
ATOM 2089 O O . ASN A 1 273 ? -2.177 5.694 22.436 1.00 90.81 273 ASN A O 1
ATOM 2093 N N . TRP A 1 274 ? -1.874 5.843 20.191 1.00 81.31 274 TRP A N 1
ATOM 2094 C CA . TRP A 1 274 ? -0.689 4.999 20.042 1.00 81.31 274 TRP A CA 1
ATOM 2095 C C . TRP A 1 274 ? 0.383 5.701 19.213 1.00 81.31 274 TRP A C 1
ATOM 2097 O O . TRP A 1 274 ? 0.025 6.362 18.208 1.00 81.31 274 TRP A O 1
#

Sequence (274 aa):
MKLFKLWWWLLPLYLIILLATAPARWLSLANDALPAGTHITPLQGTLWRGTMNLQAQLPTGASLNLEQVAWQLSPLALLLGKLDLQLSIPAGNVFEGQVQLVAVSADEELAAPATERGPEVGLQVLHLSGELAGNVQAAVNQLRLPVPLTVAGEWQLQLDEYSNRNAASGRFCDSMQGRLDWTSSEIRLNQAWHALGDYRLHLGCTTNQAISATIKDNNWLGLIVDAQVTGSMQRPQVTVTGSIKPTSQAPQPVAELVSFIGQPDSQGRIPFNW

Mean predicted aligned error: 8.04 Å

Secondary structure (DSSP, 8-state):
--TGGGSTTHHHHHHHHHHHT-BGGGGGGGGGGSPTTEEEEEEEEBSSEEEEEEEEE-TTS-EEEEEEEEEEE-HHHHHTTEEEEEEEE-TTSSEEEEEEEEEEEPPTTTSPP-BTTB----EEEEEEEEEEEEEHHHHHHHHT---SS-EEEEEEEEEEEEEBS-GGGT-S-SEEEEEEEEEEEEEEETTEEEEEEEEEEEEEE-TTS-EEEEE-S-STT--EEEEEEEEETTEEEEEEEEEE---TTS-HHHHHHHHTT----TTS-EEEE-